Protein AF-A0AAD6I9Y3-F1 (afdb_monomer_lite)

Structure (mmCIF, N/CA/C/O backbone):
data_AF-A0AAD6I9Y3-F1
#
_entry.id   AF-A0AAD6I9Y3-F1
#
loop_
_atom_site.group_PDB
_atom_site.id
_atom_site.type_symbol
_atom_site.label_atom_id
_atom_site.label_alt_id
_atom_site.label_comp_id
_atom_site.label_asym_id
_atom_site.label_entity_id
_atom_site.label_seq_id
_atom_site.pdbx_PDB_ins_code
_atom_site.Cartn_x
_atom_site.Cartn_y
_atom_site.Cartn_z
_atom_site.occupancy
_atom_site.B_iso_or_equiv
_atom_site.auth_seq_id
_atom_site.auth_comp_id
_atom_site.auth_asym_id
_atom_site.auth_atom_id
_atom_site.pdbx_PDB_model_num
ATOM 1 N N . MET A 1 1 ? -19.172 -2.145 25.966 1.00 52.59 1 MET A N 1
ATOM 2 C CA . MET A 1 1 ? -18.869 -1.181 24.878 1.00 52.59 1 MET A CA 1
ATOM 3 C C . MET A 1 1 ? -20.019 -0.201 24.745 1.00 52.59 1 MET A C 1
ATOM 5 O O . MET A 1 1 ? -21.128 -0.658 24.499 1.00 52.59 1 MET A O 1
ATOM 9 N N . ASP A 1 2 ? -19.736 1.096 24.869 1.00 62.09 2 ASP A N 1
ATOM 10 C CA . ASP A 1 2 ? -20.690 2.192 24.636 1.00 62.09 2 ASP A CA 1
ATOM 11 C C . ASP A 1 2 ? -21.213 2.231 23.179 1.00 62.09 2 ASP A C 1
ATOM 13 O O . ASP A 1 2 ? -20.462 1.941 22.240 1.00 62.09 2 ASP A O 1
ATOM 17 N N . GLU A 1 3 ? -22.491 2.581 22.996 1.00 66.00 3 GLU A N 1
ATOM 18 C CA . GLU A 1 3 ? -23.197 2.613 21.701 1.00 66.00 3 GLU A CA 1
ATOM 19 C C . GLU A 1 3 ? -22.611 3.654 20.737 1.00 66.00 3 GLU A C 1
ATOM 21 O O . GLU A 1 3 ? -22.473 3.393 19.540 1.00 66.00 3 GLU A O 1
ATOM 26 N N . THR A 1 4 ? -22.182 4.808 21.251 1.00 64.50 4 THR A N 1
ATOM 27 C CA . THR A 1 4 ? -21.575 5.882 20.444 1.00 64.50 4 THR A CA 1
ATOM 28 C C . THR A 1 4 ? -20.285 5.404 19.794 1.00 64.50 4 THR A C 1
ATOM 30 O O . THR A 1 4 ? -20.048 5.591 18.600 1.00 64.50 4 THR A O 1
ATOM 33 N N . CYS A 1 5 ? -19.476 4.692 20.569 1.00 64.56 5 CYS A N 1
ATOM 34 C CA . CYS A 1 5 ? -18.231 4.141 20.078 1.00 64.56 5 CYS A CA 1
ATOM 35 C C . CYS A 1 5 ? -18.430 3.003 19.067 1.00 64.56 5 CYS A C 1
ATOM 37 O O . CYS A 1 5 ? -17.659 2.891 18.119 1.00 64.56 5 CYS A O 1
ATOM 39 N N . LYS A 1 6 ? -19.449 2.148 19.242 1.00 70.62 6 LYS A N 1
ATOM 40 C CA . LYS A 1 6 ? -19.762 1.115 18.239 1.00 70.62 6 LYS A CA 1
ATOM 41 C C . LYS A 1 6 ? -20.115 1.756 16.899 1.00 70.62 6 LYS A C 1
ATOM 43 O O . LYS A 1 6 ? -19.607 1.327 15.870 1.00 70.62 6 LYS A O 1
ATOM 48 N N . ARG A 1 7 ? -20.936 2.812 16.913 1.00 72.69 7 ARG A N 1
ATOM 49 C CA . ARG A 1 7 ? -21.304 3.558 15.699 1.00 72.69 7 ARG A CA 1
ATOM 50 C C . ARG A 1 7 ? -20.092 4.185 15.023 1.00 72.69 7 ARG A C 1
ATOM 52 O O . ARG A 1 7 ? -19.996 4.119 13.803 1.00 72.69 7 ARG A O 1
ATOM 59 N N . PHE A 1 8 ? -19.164 4.741 15.800 1.00 73.88 8 PHE A N 1
ATOM 60 C CA . PHE A 1 8 ? -17.923 5.298 15.266 1.00 73.88 8 PHE A CA 1
ATOM 61 C C . PHE A 1 8 ? -17.069 4.237 14.560 1.00 73.88 8 PHE A C 1
ATOM 63 O O . PHE A 1 8 ? -16.631 4.461 13.436 1.00 73.88 8 PHE A O 1
ATOM 70 N N . LEU A 1 9 ? -16.903 3.055 15.162 1.00 77.44 9 LEU A N 1
ATOM 71 C CA . LEU A 1 9 ? -16.130 1.966 14.555 1.00 77.44 9 LEU A CA 1
ATOM 72 C C . LEU A 1 9 ? -16.797 1.373 13.320 1.00 77.44 9 LEU A C 1
ATOM 74 O O . LEU A 1 9 ? -16.120 1.106 12.331 1.00 77.44 9 LEU A O 1
ATOM 78 N N . ILE A 1 10 ? -18.118 1.201 13.357 1.00 81.81 10 ILE A N 1
ATOM 79 C CA . ILE A 1 10 ? -18.883 0.734 12.198 1.00 81.81 10 ILE A CA 1
ATOM 80 C C . ILE A 1 10 ? -18.736 1.736 11.054 1.00 81.81 10 ILE A C 1
ATOM 82 O O . ILE A 1 10 ? -18.369 1.345 9.951 1.00 81.81 10 ILE A O 1
ATOM 86 N N . LYS A 1 11 ? -18.935 3.030 11.331 1.00 84.88 11 LYS A N 1
ATOM 87 C CA . LYS A 1 11 ? -18.773 4.088 10.333 1.00 84.88 11 LYS A CA 1
ATOM 88 C C . LYS A 1 11 ? -17.351 4.120 9.773 1.00 84.88 11 LYS A C 1
ATOM 90 O O . LYS A 1 11 ? -17.188 4.094 8.561 1.00 84.88 11 LYS A O 1
ATOM 95 N N . GLY A 1 12 ? -16.333 4.116 10.634 1.00 85.00 12 GLY A N 1
ATOM 96 C CA . GLY A 1 12 ? -14.937 4.145 10.200 1.00 85.00 12 GLY A CA 1
ATOM 97 C C . GLY A 1 12 ? -14.558 2.932 9.345 1.00 85.00 12 GLY A C 1
ATOM 98 O O . GLY A 1 12 ? -13.788 3.066 8.399 1.00 85.00 12 GLY A O 1
ATOM 99 N N . ARG A 1 13 ? -15.141 1.760 9.620 1.00 86.69 13 ARG A N 1
ATOM 100 C CA . ARG A 1 13 ? -14.965 0.567 8.788 1.00 86.69 13 ARG A CA 1
ATOM 101 C C . ARG A 1 13 ? -15.661 0.691 7.433 1.00 86.69 13 ARG A C 1
ATOM 103 O O . ARG A 1 13 ? -15.035 0.387 6.426 1.00 86.69 13 ARG A O 1
ATOM 110 N N . THR A 1 14 ? -16.904 1.169 7.393 1.00 88.12 14 THR A N 1
ATOM 111 C CA . THR A 1 14 ? -17.617 1.420 6.129 1.00 88.12 14 THR A CA 1
ATOM 112 C C . THR A 1 14 ? -16.888 2.453 5.269 1.00 88.12 14 THR A C 1
ATOM 114 O O . THR A 1 14 ? -16.724 2.246 4.068 1.00 88.12 14 THR A O 1
ATOM 117 N N . ASP A 1 15 ? -16.396 3.534 5.876 1.00 89.81 15 ASP A N 1
ATOM 118 C CA . ASP A 1 15 ? -15.630 4.567 5.175 1.00 89.81 15 ASP A CA 1
ATOM 119 C C . ASP A 1 15 ? -14.316 3.988 4.611 1.00 89.81 15 ASP A C 1
ATOM 121 O O . ASP A 1 15 ? -13.947 4.274 3.469 1.00 89.81 15 ASP A O 1
ATOM 125 N N . LEU A 1 16 ? -13.639 3.116 5.371 1.00 90.56 16 LEU A N 1
ATOM 126 C CA . LEU A 1 16 ? -12.425 2.428 4.928 1.00 90.56 16 LEU A CA 1
ATOM 127 C C . LEU A 1 16 ? -12.686 1.462 3.760 1.00 90.56 16 LEU A C 1
ATOM 129 O O . LEU A 1 16 ? -11.946 1.482 2.778 1.00 90.56 16 LEU A O 1
ATOM 133 N N . GLU A 1 17 ? -13.747 0.657 3.838 1.00 90.62 17 GLU A N 1
ATOM 134 C CA . GLU A 1 17 ? -14.177 -0.241 2.755 1.00 90.62 17 GLU A CA 1
ATOM 135 C C . GLU A 1 17 ? -14.536 0.559 1.487 1.00 90.62 17 GLU A C 1
ATOM 137 O O . GLU A 1 17 ? -14.177 0.174 0.372 1.00 90.62 17 GLU A O 1
ATOM 142 N N . GLY A 1 18 ? -15.156 1.735 1.644 1.00 91.56 18 GLY A N 1
ATOM 143 C CA . GLY A 1 18 ? -15.426 2.659 0.542 1.00 91.56 18 GLY A CA 1
ATOM 144 C C . GLY A 1 18 ? -14.156 3.211 -0.119 1.00 91.56 18 GLY A C 1
ATOM 145 O O . GLY A 1 18 ? -14.084 3.311 -1.347 1.00 91.56 18 GLY A O 1
ATOM 146 N N . LEU A 1 19 ? -13.130 3.546 0.671 1.00 93.00 19 LEU A N 1
ATOM 147 C CA . LEU A 1 19 ? -11.821 3.955 0.149 1.00 93.00 19 LEU A 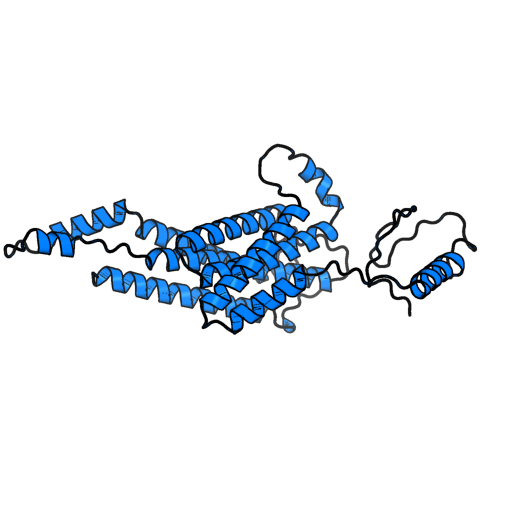CA 1
ATOM 148 C C . LEU A 1 19 ? -11.121 2.808 -0.600 1.00 93.00 19 LEU A C 1
ATOM 150 O O . LEU A 1 19 ? -10.517 3.048 -1.646 1.00 93.00 19 LEU A O 1
ATOM 154 N N . GLU A 1 20 ? -11.224 1.574 -0.102 1.00 92.88 20 GLU A N 1
ATOM 155 C CA . GLU A 1 20 ? -10.651 0.390 -0.750 1.00 92.88 20 GLU A CA 1
ATOM 156 C C . GLU A 1 20 ? -11.345 0.067 -2.080 1.00 92.88 20 GLU A C 1
ATOM 158 O O . GLU A 1 20 ? -10.666 -0.151 -3.083 1.00 92.88 20 GLU A O 1
ATOM 163 N N . SER A 1 21 ? -12.679 0.127 -2.136 1.00 93.38 21 SER A N 1
ATOM 164 C CA . SER A 1 21 ? -13.425 -0.055 -3.389 1.00 93.38 21 SER A CA 1
ATOM 165 C C . SER A 1 21 ? -12.989 0.954 -4.453 1.00 93.38 21 SER A C 1
ATOM 167 O O . SER A 1 21 ? -12.720 0.586 -5.594 1.00 93.38 21 SER A O 1
ATOM 169 N N . ARG A 1 22 ? -12.852 2.231 -4.074 1.00 93.69 22 ARG A N 1
ATOM 170 C CA . ARG A 1 22 ? -12.397 3.289 -4.989 1.00 93.69 22 ARG A CA 1
ATOM 171 C C . ARG A 1 22 ? -10.962 3.077 -5.459 1.00 93.69 22 ARG A C 1
ATOM 173 O O . ARG A 1 22 ? -10.641 3.440 -6.588 1.00 93.69 22 ARG A O 1
ATOM 180 N N . LEU A 1 23 ? -10.094 2.537 -4.602 1.00 93.00 23 LEU A N 1
ATOM 181 C CA . LEU A 1 23 ? -8.730 2.184 -4.984 1.00 93.00 23 LEU A CA 1
ATOM 182 C C . LEU A 1 23 ? -8.733 1.101 -6.066 1.00 93.00 23 LEU A C 1
ATOM 184 O O . LEU A 1 23 ? -8.055 1.274 -7.076 1.00 93.00 23 LEU A O 1
ATOM 188 N N . ASN A 1 24 ? -9.515 0.037 -5.872 1.00 92.31 24 ASN A N 1
ATOM 189 C CA . ASN A 1 24 ? -9.624 -1.061 -6.832 1.00 92.31 24 ASN A CA 1
ATOM 190 C C . ASN A 1 24 ? -10.169 -0.560 -8.180 1.00 92.31 24 ASN A C 1
ATOM 192 O O . ASN A 1 24 ? -9.562 -0.818 -9.214 1.00 92.31 24 ASN A O 1
ATOM 196 N N . ASP A 1 25 ? -11.212 0.279 -8.170 1.00 92.00 25 ASP A N 1
ATOM 197 C CA . ASP A 1 25 ? -11.753 0.890 -9.394 1.00 92.00 25 ASP A CA 1
ATOM 198 C C . ASP A 1 25 ? -10.704 1.709 -10.162 1.00 92.00 25 ASP A C 1
ATOM 200 O O . ASP A 1 25 ? -10.706 1.766 -11.394 1.00 92.00 25 ASP A O 1
ATOM 204 N N . ILE A 1 26 ? -9.837 2.422 -9.439 1.00 89.81 26 ILE A N 1
ATOM 205 C CA . ILE A 1 26 ? -8.759 3.218 -10.031 1.00 89.81 26 ILE A CA 1
ATOM 206 C C . ILE A 1 26 ? -7.665 2.305 -10.592 1.00 89.81 26 ILE A C 1
ATOM 208 O O . ILE A 1 26 ? -7.192 2.547 -11.702 1.00 89.81 26 ILE A O 1
ATOM 212 N N . GLU A 1 27 ? -7.270 1.274 -9.848 1.00 89.88 27 GLU A N 1
ATOM 213 C CA . GLU A 1 27 ? -6.279 0.289 -10.281 1.00 89.88 27 GLU A CA 1
ATOM 214 C C . GLU A 1 27 ? -6.736 -0.427 -11.561 1.00 89.88 27 GLU A C 1
ATOM 216 O O . GLU A 1 27 ? -5.982 -0.472 -12.535 1.00 89.88 27 GLU A O 1
ATOM 221 N N . ASP A 1 28 ? -7.993 -0.865 -11.622 1.00 89.50 28 ASP A N 1
ATOM 222 C CA . ASP A 1 28 ? -8.583 -1.506 -12.801 1.00 89.50 28 ASP A CA 1
ATOM 223 C C . ASP A 1 28 ? -8.626 -0.563 -14.010 1.00 89.50 28 ASP A C 1
ATOM 225 O O . ASP A 1 28 ? -8.250 -0.940 -15.126 1.00 89.50 28 ASP A O 1
ATOM 229 N N . LYS A 1 29 ? -9.011 0.704 -13.797 1.00 87.50 29 LYS A N 1
ATOM 230 C CA . LYS A 1 29 ? -9.003 1.730 -14.854 1.00 87.50 29 LYS A CA 1
ATOM 231 C C . LYS A 1 29 ? -7.606 1.970 -15.411 1.00 87.50 29 LYS A C 1
ATOM 233 O O . LYS A 1 29 ? -7.465 2.113 -16.622 1.00 87.50 29 LYS A O 1
ATOM 238 N N . LEU A 1 30 ? -6.584 2.015 -14.557 1.00 83.25 30 LEU A N 1
ATOM 239 C CA . LEU A 1 30 ? -5.200 2.234 -14.983 1.00 83.25 30 LEU A CA 1
ATOM 240 C C . LEU A 1 30 ? -4.591 0.991 -15.641 1.00 83.25 30 LEU A C 1
ATOM 242 O O . LEU A 1 30 ? -3.788 1.129 -16.561 1.00 83.25 30 LEU A O 1
ATOM 246 N N . ASN A 1 31 ? -4.982 -0.211 -15.211 1.00 81.38 31 ASN A N 1
ATOM 247 C CA . ASN A 1 31 ? -4.522 -1.480 -15.780 1.00 81.38 31 ASN A CA 1
ATOM 248 C C . ASN A 1 31 ? -5.217 -1.858 -17.099 1.00 81.38 31 ASN A C 1
ATOM 250 O O . ASN A 1 31 ? -4.724 -2.724 -17.825 1.00 81.38 31 ASN A O 1
ATOM 254 N N . SER A 1 32 ? -6.333 -1.213 -17.447 1.00 79.00 32 SER A N 1
ATOM 255 C CA . SER A 1 32 ? -7.003 -1.426 -18.731 1.00 79.00 32 SER A CA 1
ATOM 256 C C . SER A 1 32 ? -6.099 -1.050 -19.912 1.00 79.00 32 SER A C 1
ATOM 258 O O . SER A 1 32 ? -5.491 0.018 -19.943 1.00 79.00 32 SER A O 1
ATOM 260 N N . LYS A 1 33 ? -6.046 -1.904 -20.944 1.00 61.66 33 LYS A N 1
ATOM 261 C CA . LYS A 1 33 ? -5.212 -1.695 -22.148 1.00 61.66 33 LYS A CA 1
ATOM 262 C C . LYS A 1 33 ? -5.566 -0.418 -22.921 1.00 61.66 33 LYS A C 1
ATOM 264 O O . LYS A 1 33 ? -4.707 0.133 -23.600 1.00 61.66 33 LYS A O 1
ATOM 269 N N . GLN A 1 34 ? -6.803 0.069 -22.795 1.00 55.81 34 GLN A N 1
ATOM 270 C CA . GLN A 1 34 ? -7.237 1.356 -23.359 1.00 55.81 34 GLN A CA 1
ATOM 271 C C . GLN A 1 34 ? -6.646 2.566 -22.628 1.00 55.81 34 GLN A C 1
ATOM 273 O O . GLN A 1 34 ? -6.687 3.674 -23.151 1.00 55.81 34 GLN A O 1
ATOM 278 N N . ALA A 1 35 ? -6.097 2.372 -21.428 1.00 55.62 35 ALA A N 1
ATOM 279 C CA . ALA A 1 35 ? -5.518 3.434 -20.628 1.00 55.62 35 ALA A CA 1
ATOM 280 C C . ALA A 1 35 ? -4.050 3.715 -20.979 1.00 55.62 35 ALA A C 1
ATOM 282 O O . ALA A 1 35 ? -3.472 4.614 -20.377 1.00 55.62 35 ALA A O 1
ATOM 283 N N . LEU A 1 36 ? -3.422 2.993 -21.913 1.00 59.00 36 LEU A N 1
ATOM 284 C CA . LEU A 1 36 ? -2.075 3.333 -22.370 1.00 59.00 36 LEU A CA 1
ATOM 285 C C . LEU A 1 36 ? -2.117 4.653 -23.143 1.00 59.00 36 LEU A C 1
ATOM 287 O O . LEU A 1 36 ? -2.608 4.741 -24.265 1.00 59.00 36 LEU A O 1
ATOM 291 N N . VAL A 1 37 ? -1.620 5.688 -22.477 1.00 58.69 37 VAL A N 1
ATOM 292 C CA . VAL A 1 37 ? -1.451 7.037 -23.003 1.00 58.69 37 VAL A CA 1
ATOM 293 C C . VAL A 1 37 ? -0.576 7.004 -24.260 1.00 58.69 37 VAL A C 1
ATOM 295 O O . VAL A 1 37 ? 0.480 6.370 -24.275 1.00 58.69 37 VAL A O 1
ATOM 298 N N . ALA A 1 38 ? -1.017 7.694 -25.315 1.00 52.06 38 ALA A N 1
ATOM 299 C CA . ALA A 1 38 ? -0.242 7.850 -26.537 1.00 52.06 38 ALA A CA 1
ATOM 300 C C . ALA A 1 38 ? 1.053 8.639 -26.268 1.00 52.06 38 ALA A C 1
ATOM 302 O O . ALA A 1 38 ? 1.108 9.551 -25.441 1.00 52.06 38 ALA A O 1
ATOM 303 N N . VAL A 1 39 ? 2.118 8.285 -26.988 1.00 46.22 39 VAL A N 1
ATOM 304 C CA . VAL A 1 39 ? 3.424 8.949 -26.897 1.00 46.22 39 VAL A CA 1
ATOM 305 C C . VAL A 1 39 ? 3.276 10.413 -27.328 1.00 46.22 39 VAL A C 1
ATOM 307 O O . VAL A 1 39 ? 3.171 10.698 -28.517 1.00 46.22 39 VAL A O 1
ATOM 310 N N . GLY A 1 40 ? 3.280 11.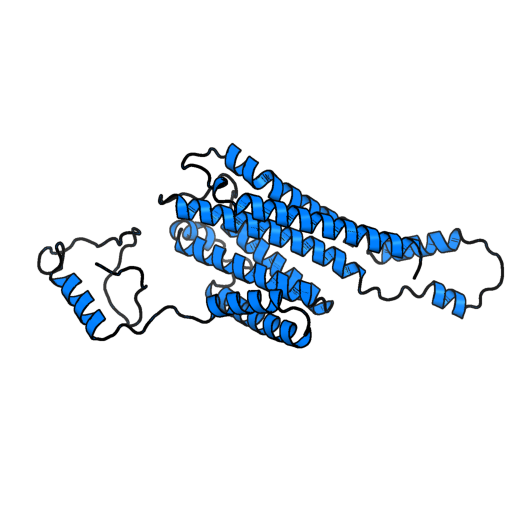337 -26.363 1.00 51.09 40 GLY A N 1
ATOM 311 C CA . GLY A 1 40 ? 3.143 12.778 -26.608 1.00 51.09 40 GLY A CA 1
ATOM 312 C C . GLY A 1 40 ? 2.308 13.545 -25.581 1.00 51.09 40 GLY A C 1
ATOM 313 O O . GLY A 1 40 ? 2.240 14.769 -25.676 1.00 51.09 40 GLY A O 1
ATOM 314 N N . ASP A 1 41 ? 1.696 12.862 -24.610 1.00 56.12 41 ASP A N 1
ATOM 315 C CA . ASP A 1 41 ? 0.809 13.522 -23.652 1.00 56.12 41 ASP A CA 1
ATOM 316 C C . ASP A 1 41 ? 1.509 14.594 -22.802 1.00 56.12 41 ASP A C 1
ATOM 318 O O . ASP A 1 41 ? 2.577 14.404 -22.211 1.00 56.12 41 ASP A O 1
ATOM 322 N N . THR A 1 42 ? 0.852 15.748 -22.741 1.00 60.97 42 THR A N 1
ATOM 323 C CA . THR A 1 42 ? 1.264 16.928 -21.979 1.00 60.97 42 THR A CA 1
ATOM 324 C C . THR A 1 42 ? 1.176 16.681 -20.470 1.00 60.97 42 THR A C 1
ATOM 326 O O . THR A 1 42 ? 0.371 15.887 -19.988 1.00 60.97 42 THR A O 1
ATOM 329 N N . GLU A 1 43 ? 1.973 17.417 -19.687 1.00 64.19 43 GLU A N 1
ATOM 330 C CA . GLU A 1 43 ? 1.976 17.395 -18.211 1.00 64.19 43 GLU A CA 1
ATOM 331 C C . GLU A 1 43 ? 0.571 17.412 -17.586 1.00 64.19 43 GLU A C 1
ATOM 333 O O . GLU A 1 43 ? 0.309 16.734 -16.591 1.00 64.19 43 GLU A O 1
ATOM 338 N N . LEU A 1 44 ? -0.340 18.169 -18.196 1.00 67.62 44 LEU A N 1
ATOM 339 C CA . LEU A 1 44 ? -1.729 18.303 -17.773 1.00 67.62 44 LEU A CA 1
ATOM 340 C C . LEU A 1 44 ? -2.515 16.992 -17.892 1.00 67.62 44 LEU A C 1
ATOM 342 O O . LEU A 1 44 ? -3.305 16.689 -17.001 1.00 67.62 44 LEU A O 1
ATOM 346 N N . GLN A 1 45 ? -2.278 16.193 -18.934 1.00 71.88 45 GLN A N 1
ATOM 347 C CA . GLN A 1 45 ? -2.957 14.910 -19.137 1.00 71.88 45 GLN A CA 1
ATOM 348 C C . GLN A 1 45 ? -2.483 13.862 -18.126 1.00 71.88 45 GLN A C 1
ATOM 350 O O . GLN A 1 45 ? -3.306 13.151 -17.553 1.00 71.88 45 GLN A O 1
ATOM 355 N N . LEU A 1 46 ? -1.183 13.826 -17.813 1.00 72.06 46 LEU A N 1
ATOM 356 C CA . LEU A 1 46 ? -0.652 12.942 -16.768 1.00 72.06 46 LEU A CA 1
ATOM 357 C C . LEU A 1 46 ? -1.117 13.361 -15.367 1.00 72.06 46 LEU A C 1
ATOM 359 O O . LEU A 1 46 ? -1.536 12.516 -14.575 1.00 72.06 46 LEU A O 1
ATOM 363 N N . LYS A 1 47 ? -1.134 14.668 -15.069 1.00 74.75 47 LYS A N 1
ATOM 364 C CA . LYS A 1 47 ? -1.727 15.181 -13.824 1.00 74.75 47 LYS A CA 1
ATOM 365 C C . LYS A 1 47 ? -3.209 14.831 -13.721 1.00 74.75 47 LYS A C 1
ATOM 367 O O . LYS A 1 47 ? -3.646 14.402 -12.658 1.00 74.75 47 LYS A O 1
ATOM 372 N N . ALA A 1 48 ? -3.970 14.964 -14.808 1.00 77.94 48 ALA A N 1
ATOM 373 C CA . ALA A 1 48 ? -5.382 14.596 -14.847 1.00 77.94 48 ALA A CA 1
ATOM 374 C C . ALA A 1 48 ? -5.589 13.085 -14.650 1.00 77.94 48 ALA A C 1
ATOM 376 O O . ALA A 1 48 ? -6.455 12.685 -13.871 1.00 77.94 48 ALA A O 1
ATOM 377 N N . ARG A 1 49 ? -4.748 12.252 -15.275 1.00 80.75 49 ARG A N 1
ATOM 378 C CA . ARG A 1 49 ? -4.762 10.789 -15.134 1.00 80.75 49 ARG A CA 1
ATOM 379 C C . ARG A 1 49 ? -4.581 10.357 -13.682 1.00 80.75 49 ARG A C 1
ATOM 381 O O . ARG A 1 49 ? -5.359 9.552 -13.176 1.00 80.75 49 ARG A O 1
ATOM 388 N N . TYR A 1 50 ? -3.596 10.929 -12.992 1.00 85.00 50 TYR A N 1
ATOM 389 C CA . TYR A 1 50 ? -3.300 10.572 -11.604 1.00 85.00 50 TYR A CA 1
ATOM 390 C C . TYR A 1 50 ? -4.061 11.402 -10.563 1.00 85.00 50 TYR A C 1
ATOM 392 O O . TYR A 1 50 ? -3.927 11.144 -9.365 1.00 85.00 50 TYR A O 1
ATOM 400 N N . ALA A 1 51 ? -4.896 12.364 -10.972 1.00 85.00 51 ALA A N 1
ATOM 401 C CA . ALA A 1 51 ? -5.665 13.204 -10.052 1.00 85.00 51 ALA A CA 1
ATOM 402 C C . ALA A 1 51 ? -6.604 12.379 -9.160 1.00 85.00 51 ALA A C 1
ATOM 404 O O . ALA A 1 51 ? -6.819 12.719 -7.997 1.00 85.00 51 ALA A O 1
ATOM 405 N N . ALA A 1 52 ? -7.166 11.285 -9.682 1.00 86.31 52 ALA A N 1
ATOM 406 C CA . ALA A 1 52 ? -7.992 10.372 -8.896 1.00 86.31 52 ALA A CA 1
ATOM 407 C C . ALA A 1 52 ? -7.181 9.687 -7.782 1.00 86.31 52 ALA A C 1
ATOM 409 O O . ALA A 1 52 ? -7.584 9.755 -6.622 1.00 86.31 52 ALA A O 1
ATOM 410 N N . CYS A 1 53 ? -6.012 9.123 -8.104 1.00 86.69 53 CYS A N 1
ATOM 411 C CA . CYS A 1 53 ? -5.119 8.515 -7.116 1.00 86.69 53 CYS A CA 1
ATOM 412 C C . CYS A 1 53 ? -4.603 9.534 -6.093 1.00 86.69 53 CYS A C 1
ATOM 414 O O . CYS A 1 53 ? -4.545 9.244 -4.903 1.00 86.69 53 CYS A O 1
ATOM 416 N N . ALA A 1 54 ? -4.225 10.734 -6.546 1.00 87.06 54 ALA A N 1
ATOM 417 C CA . ALA A 1 54 ? -3.703 11.784 -5.679 1.00 87.06 54 ALA A CA 1
ATOM 418 C C . ALA A 1 54 ? -4.760 12.266 -4.677 1.00 87.06 54 ALA A C 1
ATOM 420 O O . ALA A 1 54 ? -4.452 12.411 -3.496 1.00 87.06 54 ALA A O 1
ATOM 421 N N . ARG A 1 55 ? -6.009 12.457 -5.128 1.00 90.69 55 ARG A N 1
ATOM 422 C CA . ARG A 1 55 ? -7.140 12.770 -4.243 1.00 90.69 55 ARG A CA 1
ATOM 423 C C . ARG A 1 55 ? -7.392 11.647 -3.248 1.00 90.69 55 ARG A C 1
ATOM 425 O O . ARG A 1 55 ? -7.443 11.925 -2.057 1.00 90.69 55 ARG A O 1
ATOM 432 N N . LEU A 1 56 ? -7.448 10.396 -3.713 1.00 92.12 56 LEU A N 1
ATOM 433 C CA . LEU A 1 56 ? -7.654 9.243 -2.836 1.00 92.12 56 LEU A CA 1
ATOM 434 C C . LEU A 1 56 ? -6.555 9.128 -1.769 1.00 92.12 56 LEU A C 1
ATOM 436 O O . LEU A 1 56 ? -6.857 8.917 -0.601 1.00 92.12 56 LEU A O 1
ATOM 440 N N . ALA A 1 57 ? -5.292 9.337 -2.144 1.00 90.38 57 ALA A N 1
ATOM 441 C CA . ALA A 1 57 ? -4.174 9.335 -1.207 1.00 90.38 57 ALA A CA 1
ATOM 442 C C . ALA A 1 57 ? -4.312 10.446 -0.149 1.00 90.38 57 ALA A C 1
ATOM 444 O O . ALA A 1 57 ? -4.121 10.191 1.040 1.00 90.38 57 ALA A O 1
ATOM 445 N N . THR A 1 58 ? -4.664 11.670 -0.557 1.00 91.62 58 THR A N 1
ATOM 446 C CA . THR A 1 58 ? -4.889 12.785 0.377 1.00 91.62 58 THR A CA 1
ATOM 447 C C . THR A 1 58 ? -6.076 12.517 1.300 1.00 91.62 58 THR A C 1
ATOM 449 O O . THR A 1 58 ? -5.978 12.770 2.498 1.00 91.62 58 THR A O 1
ATOM 452 N N . GLU A 1 59 ? -7.174 11.978 0.771 1.00 92.75 59 GLU A N 1
ATOM 453 C CA . GLU A 1 59 ? -8.361 11.611 1.548 1.00 92.75 59 GLU A CA 1
ATOM 454 C C . GLU A 1 59 ? -8.053 10.506 2.561 1.00 92.75 59 GLU A C 1
ATOM 456 O O . GLU A 1 59 ? -8.387 10.655 3.732 1.00 92.75 59 GLU A O 1
ATOM 461 N N . ALA A 1 60 ? -7.353 9.444 2.155 1.00 92.06 60 ALA A N 1
ATOM 462 C CA . ALA A 1 60 ? -6.953 8.357 3.045 1.00 92.06 60 ALA A CA 1
ATOM 463 C C . ALA A 1 60 ? -6.023 8.849 4.167 1.00 92.06 60 ALA A C 1
ATOM 465 O O . ALA A 1 60 ? -6.184 8.476 5.330 1.00 92.06 60 ALA A O 1
ATOM 466 N N . LEU A 1 61 ? -5.086 9.748 3.848 1.00 91.44 61 LEU A N 1
ATOM 467 C CA . LEU A 1 61 ? -4.204 10.351 4.845 1.00 91.44 61 LEU A CA 1
ATOM 468 C C . LEU A 1 61 ? -4.963 11.281 5.805 1.00 91.44 61 LEU A C 1
ATOM 470 O O . LEU A 1 61 ? -4.709 11.262 7.009 1.00 91.44 61 LEU A O 1
ATOM 474 N N . ALA A 1 62 ? -5.891 12.092 5.294 1.00 91.69 62 ALA A N 1
ATOM 475 C CA . ALA A 1 62 ? -6.733 12.956 6.118 1.00 91.69 62 ALA A CA 1
ATOM 476 C C . ALA A 1 62 ? -7.651 12.134 7.033 1.00 91.69 62 ALA A C 1
ATOM 478 O O . ALA A 1 62 ? -7.757 12.437 8.219 1.00 91.69 62 ALA A O 1
ATOM 479 N N . PHE A 1 63 ? -8.243 11.060 6.506 1.00 90.81 63 PHE A N 1
ATOM 480 C CA . PHE A 1 63 ? -9.056 10.117 7.263 1.00 90.81 63 PHE A CA 1
ATOM 481 C C . PHE A 1 63 ? -8.240 9.449 8.376 1.00 90.81 63 PHE A C 1
ATOM 483 O O . PHE A 1 63 ? -8.661 9.478 9.528 1.00 90.81 63 PHE A O 1
ATOM 490 N N . SER A 1 64 ? -7.026 8.967 8.082 1.00 89.44 64 SER A N 1
ATOM 491 C CA . SER A 1 64 ? -6.111 8.437 9.104 1.00 89.44 64 SER A CA 1
ATOM 492 C C . SER A 1 64 ? -5.860 9.442 10.232 1.00 89.44 64 SER A C 1
ATOM 494 O O . SER A 1 64 ? -5.944 9.077 11.400 1.00 89.44 64 SER A O 1
ATOM 496 N N . LYS A 1 65 ? -5.557 10.704 9.902 1.00 89.19 65 LYS A N 1
ATOM 497 C CA . LYS A 1 65 ? -5.281 11.749 10.903 1.00 89.19 65 LYS A CA 1
ATOM 498 C C . LYS A 1 65 ? -6.513 12.104 11.729 1.00 89.19 65 LYS A C 1
ATOM 500 O O . LYS A 1 65 ? -6.394 12.343 12.926 1.00 89.19 65 LYS A O 1
ATOM 505 N N . ALA A 1 66 ? -7.685 12.141 11.099 1.00 86.75 66 ALA A N 1
ATOM 506 C CA . ALA A 1 66 ? -8.942 12.358 11.800 1.00 86.75 66 ALA A CA 1
ATOM 507 C C . ALA A 1 66 ? -9.197 11.223 12.800 1.00 86.75 66 ALA A C 1
ATOM 509 O O . ALA A 1 66 ? -9.417 11.493 13.975 1.00 86.75 66 ALA A O 1
ATOM 510 N N . MET A 1 67 ? -9.063 9.966 12.369 1.00 84.31 67 MET A N 1
ATOM 511 C CA . MET A 1 67 ? -9.221 8.798 13.241 1.00 84.31 67 MET A CA 1
ATOM 512 C C . MET A 1 67 ? -8.207 8.790 14.390 1.00 84.31 67 MET A C 1
ATOM 514 O O . MET A 1 67 ? -8.562 8.499 15.527 1.00 84.31 67 MET A O 1
ATOM 518 N N . GLU A 1 68 ? -6.957 9.170 14.130 1.00 83.56 68 GLU A N 1
ATOM 519 C CA . GLU A 1 68 ? -5.933 9.308 15.166 1.00 83.56 68 GLU A CA 1
ATOM 520 C C . GLU A 1 68 ? -6.277 10.404 16.187 1.00 83.56 68 GLU A C 1
ATOM 522 O O . GLU A 1 68 ? -6.133 10.184 17.387 1.00 83.56 68 GLU A O 1
ATOM 527 N N . ALA A 1 69 ? -6.780 11.558 15.735 1.00 82.75 69 ALA A N 1
ATOM 528 C CA . ALA A 1 69 ? -7.213 12.648 16.609 1.00 82.75 69 ALA A CA 1
ATOM 529 C C . ALA A 1 69 ? -8.429 12.265 17.471 1.00 82.75 69 ALA A C 1
ATOM 531 O O . ALA A 1 69 ? -8.483 12.617 18.649 1.00 82.75 69 ALA A O 1
ATOM 532 N N . GLU A 1 70 ? -9.385 11.524 16.903 1.00 75.69 70 GLU A N 1
ATOM 533 C CA . GLU A 1 70 ? -10.528 10.955 17.631 1.00 75.69 70 GLU A CA 1
ATOM 534 C C . GLU A 1 70 ? -10.082 9.930 18.686 1.00 75.69 70 GLU A C 1
ATOM 536 O O . GLU A 1 70 ? -10.630 9.873 19.786 1.00 75.69 70 GLU A O 1
ATOM 541 N N . ASN A 1 71 ? -9.026 9.172 18.390 1.00 70.25 71 ASN A N 1
ATOM 542 C CA . ASN A 1 71 ? -8.499 8.135 19.272 1.00 70.25 71 ASN A CA 1
ATOM 543 C C . ASN A 1 71 ? -7.507 8.647 20.330 1.00 70.25 71 ASN A C 1
ATOM 545 O O . ASN A 1 71 ? -7.030 7.845 21.140 1.00 70.25 71 ASN A O 1
ATOM 549 N N . GLN A 1 72 ? -7.208 9.952 20.374 1.00 73.69 72 GLN A N 1
ATOM 550 C CA . GLN A 1 72 ? -6.282 10.520 21.357 1.00 73.69 72 GLN A CA 1
ATOM 551 C C . GLN A 1 72 ? -6.758 10.254 22.797 1.00 73.69 72 GLN A C 1
ATOM 553 O O . GLN A 1 72 ? -7.905 10.580 23.129 1.00 73.69 72 GLN A O 1
ATOM 558 N N . PRO A 1 73 ? -5.889 9.744 23.698 1.00 69.88 73 PRO A N 1
ATOM 559 C CA . PRO A 1 73 ? -6.273 9.405 25.071 1.00 69.88 73 PRO A CA 1
ATOM 560 C C . PRO A 1 73 ? -6.934 10.562 25.826 1.00 69.88 73 PRO A C 1
ATOM 562 O O . PRO A 1 73 ? -7.911 10.362 26.542 1.00 69.88 73 PRO A O 1
ATOM 565 N N . MET A 1 74 ? -6.441 11.788 25.622 1.00 70.94 74 MET A N 1
ATOM 566 C CA . MET A 1 74 ? -6.989 12.989 26.251 1.00 70.94 74 MET A CA 1
ATOM 567 C C . MET A 1 74 ? -8.410 13.299 25.775 1.00 70.94 74 MET A C 1
ATOM 569 O O . MET A 1 74 ? -9.270 13.606 26.596 1.00 70.94 74 MET A O 1
ATOM 573 N N . LYS A 1 75 ? -8.682 13.181 24.471 1.00 72.44 75 LYS A N 1
ATOM 574 C CA . LYS A 1 75 ? -10.023 13.405 23.922 1.00 72.44 75 LYS A CA 1
ATOM 575 C C . LYS A 1 75 ? -11.005 12.364 24.454 1.00 72.44 75 LYS A C 1
ATOM 577 O O . LYS A 1 75 ? -12.054 12.724 24.972 1.00 72.44 75 LYS A O 1
ATOM 582 N N . ARG A 1 76 ? -10.592 11.092 24.460 1.00 70.12 76 ARG A N 1
ATOM 583 C CA . ARG A 1 76 ? -11.372 9.981 25.028 1.00 70.12 76 ARG A CA 1
ATOM 584 C C . ARG A 1 76 ? -11.702 10.196 26.503 1.00 70.12 76 ARG A C 1
ATOM 586 O O . ARG A 1 76 ? -12.825 9.928 26.921 1.00 70.12 76 ARG A O 1
ATOM 593 N N . LEU A 1 77 ? -10.738 10.680 27.286 1.00 71.69 77 LEU A N 1
ATOM 594 C CA . LEU A 1 77 ? -10.952 11.005 28.693 1.00 71.69 77 LEU A CA 1
ATOM 595 C C . LEU A 1 77 ? -11.957 12.153 28.851 1.00 71.69 77 LEU A C 1
ATOM 597 O O . LEU A 1 77 ? -12.880 12.045 29.653 1.00 71.69 77 LEU A O 1
ATOM 601 N N . MET A 1 78 ? -11.810 13.227 28.074 1.00 74.94 78 MET A N 1
ATOM 602 C CA . MET A 1 78 ? -12.718 14.377 28.128 1.00 74.94 78 MET A CA 1
ATOM 603 C C . MET A 1 78 ? -14.143 14.004 27.705 1.00 74.94 78 MET A C 1
ATOM 605 O O . MET A 1 78 ? -15.096 14.414 28.366 1.00 74.94 78 MET A O 1
ATOM 609 N N . ASP A 1 79 ? -14.296 13.169 26.678 1.00 70.94 79 ASP A N 1
ATOM 610 C CA . ASP A 1 79 ? -15.597 12.661 26.238 1.00 70.94 79 ASP A CA 1
ATOM 611 C C . ASP A 1 79 ? -16.232 11.760 27.303 1.00 70.94 79 ASP A C 1
ATOM 613 O O . ASP A 1 79 ? -17.412 11.915 27.621 1.00 70.94 79 ASP A O 1
ATOM 617 N N . ALA A 1 80 ? -15.449 10.877 27.933 1.00 70.81 80 ALA A N 1
ATOM 618 C CA . ALA A 1 80 ? -15.923 10.051 29.042 1.00 70.81 80 ALA A CA 1
ATOM 619 C C . ALA A 1 80 ? -16.376 10.903 30.243 1.00 70.81 80 ALA A C 1
ATOM 621 O O . ALA A 1 80 ? -17.432 10.639 30.822 1.00 70.81 80 ALA A O 1
ATOM 622 N N . ILE A 1 81 ? -15.628 11.960 30.584 1.00 74.44 81 ILE A N 1
ATOM 623 C CA . ILE A 1 81 ? -16.001 12.920 31.635 1.00 74.44 81 ILE A CA 1
ATOM 624 C C . ILE A 1 81 ? -17.295 13.656 31.260 1.00 74.44 81 ILE A C 1
ATOM 626 O O . ILE A 1 81 ? -18.192 13.772 32.094 1.00 74.44 81 ILE A O 1
ATOM 630 N N . ALA A 1 82 ? -17.426 14.122 30.017 1.00 76.69 82 ALA A N 1
ATOM 631 C CA . ALA A 1 82 ? -18.612 14.837 29.549 1.00 76.69 82 ALA A CA 1
ATOM 632 C C . ALA A 1 82 ? -19.867 13.948 29.542 1.00 76.69 82 ALA A C 1
ATOM 634 O O . ALA A 1 82 ? -20.948 14.405 29.918 1.00 76.69 82 ALA A O 1
ATOM 635 N N . ILE A 1 83 ? -19.736 12.675 29.153 1.00 70.50 83 ILE A N 1
ATOM 636 C CA . ILE A 1 83 ? -20.817 11.680 29.233 1.00 70.50 83 ILE A CA 1
ATOM 637 C C . ILE A 1 83 ? -21.202 11.449 30.696 1.00 70.50 83 ILE A C 1
ATOM 639 O O . ILE A 1 83 ? -22.383 11.501 31.039 1.00 70.50 83 ILE A O 1
ATOM 643 N N . TYR A 1 84 ? -20.211 11.268 31.573 1.00 65.62 84 TYR A N 1
ATOM 644 C CA . TYR A 1 84 ? -20.441 11.071 33.001 1.00 65.62 84 TYR A CA 1
ATOM 645 C C . TYR A 1 84 ? -21.165 12.266 33.646 1.00 65.62 84 TYR A C 1
ATOM 647 O O . TYR A 1 84 ? -22.085 12.080 34.438 1.00 65.62 84 TYR A O 1
ATOM 655 N N . GLN A 1 85 ? -20.804 13.497 33.276 1.00 70.88 85 GLN A N 1
ATOM 656 C CA . GLN A 1 85 ? -21.451 14.719 33.770 1.00 70.88 85 GLN A CA 1
ATOM 657 C C . GLN A 1 85 ? -22.894 14.894 33.276 1.00 70.88 85 GLN A C 1
ATOM 659 O O . GLN A 1 85 ? -23.694 15.533 33.956 1.00 70.88 85 GLN A O 1
ATOM 664 N N . LYS A 1 86 ? -23.233 14.343 32.105 1.00 66.81 86 LYS A N 1
ATOM 665 C CA . LYS A 1 86 ? -24.579 14.412 31.513 1.00 66.81 86 LYS A CA 1
ATOM 666 C C . LYS A 1 86 ? -25.498 13.266 31.949 1.00 66.81 86 LYS A C 1
ATOM 668 O O . LYS A 1 86 ? -26.699 13.342 31.699 1.00 66.81 86 LYS A O 1
ATOM 673 N N . SER A 1 87 ? -24.964 12.219 32.579 1.00 57.00 87 SER A N 1
ATOM 674 C CA . SER A 1 87 ? -25.767 11.093 33.060 1.00 57.00 87 SER A CA 1
ATOM 675 C C . SER A 1 87 ? -26.634 11.519 34.255 1.00 57.00 87 SER A C 1
ATOM 677 O O . SER A 1 87 ? -26.115 12.154 35.179 1.00 57.00 87 SER A O 1
ATOM 679 N N . PRO A 1 88 ? -27.937 11.168 34.293 1.00 54.03 88 PRO A N 1
ATOM 680 C CA . PRO A 1 88 ? -28.799 11.474 35.427 1.00 54.03 88 PRO A CA 1
ATOM 681 C C . PRO A 1 88 ? -28.191 10.896 36.704 1.00 54.03 88 PRO A C 1
ATOM 683 O O . PRO A 1 88 ? -27.815 9.726 36.751 1.00 54.03 88 PRO A O 1
ATOM 686 N N . ARG A 1 89 ? -28.098 11.720 37.748 1.00 53.78 89 ARG A N 1
ATOM 687 C CA . ARG A 1 89 ? -27.535 11.389 39.068 1.00 53.78 89 ARG A CA 1
ATOM 688 C C . ARG A 1 89 ? -28.487 10.500 39.890 1.00 53.78 89 ARG A C 1
ATOM 690 O O . ARG A 1 89 ? -28.682 10.737 41.079 1.00 53.78 89 ARG A O 1
ATOM 697 N N . GLY A 1 90 ? -29.141 9.550 39.225 1.00 50.22 90 GLY A N 1
ATOM 698 C CA . GLY A 1 90 ? -30.141 8.652 39.780 1.00 50.22 90 GLY A CA 1
ATOM 699 C C . GLY A 1 90 ? -29.522 7.308 40.136 1.00 50.22 90 GLY A C 1
ATOM 700 O O . GLY A 1 90 ? -29.075 6.585 39.256 1.00 50.22 90 GLY A O 1
ATOM 701 N N . GLU A 1 91 ? -29.550 7.019 41.432 1.00 52.62 91 GLU A N 1
ATOM 702 C CA . GLU A 1 91 ? -29.236 5.751 42.095 1.00 52.62 91 GLU A CA 1
ATOM 703 C C . GLU A 1 91 ? -27.770 5.299 42.155 1.00 52.62 91 GLU A C 1
ATOM 705 O O . GLU A 1 91 ? -26.944 5.458 41.259 1.00 52.62 91 GLU A O 1
ATOM 710 N N . VAL A 1 92 ? -27.445 4.785 43.339 1.00 51.78 92 VAL A N 1
ATOM 711 C CA . VAL A 1 92 ? -26.113 4.503 43.866 1.00 51.78 92 VAL A CA 1
ATOM 712 C C . VAL A 1 92 ? -25.516 3.297 43.138 1.00 51.78 92 VAL A C 1
ATOM 714 O O . VAL A 1 92 ? -25.486 2.188 43.661 1.00 51.78 92 VAL A O 1
ATOM 717 N N . ALA A 1 93 ? -25.030 3.499 41.914 1.00 57.81 93 ALA A N 1
ATOM 718 C CA . ALA A 1 93 ? -24.186 2.512 41.257 1.00 57.81 93 ALA A CA 1
ATOM 719 C C . ALA A 1 93 ? -22.910 2.326 42.096 1.00 57.81 93 ALA A C 1
ATOM 721 O O . ALA A 1 93 ? -22.213 3.303 42.402 1.00 57.81 93 ALA A O 1
ATOM 722 N N . SER A 1 94 ? -22.623 1.079 42.489 1.00 64.25 94 SER A N 1
ATOM 723 C CA . SER A 1 94 ? -21.429 0.738 43.269 1.00 64.25 94 SER A CA 1
ATOM 724 C C . SER A 1 94 ? -20.165 1.241 42.560 1.00 64.25 94 SER A C 1
ATOM 726 O O . SER A 1 94 ? -20.127 1.386 41.334 1.00 64.25 94 SER A O 1
ATOM 728 N N . LEU A 1 95 ? -19.101 1.505 43.324 1.00 58.47 95 LEU A N 1
ATOM 729 C CA . LEU A 1 95 ? -17.825 1.944 42.756 1.00 58.47 95 LEU A CA 1
ATOM 730 C C . LEU A 1 95 ? -17.315 0.959 41.685 1.00 58.47 95 LEU A C 1
ATOM 732 O O . LEU A 1 95 ? -16.760 1.410 40.688 1.00 58.47 95 LEU A O 1
ATOM 736 N N . SER A 1 96 ? -17.574 -0.350 41.830 1.00 59.75 96 SER A N 1
ATOM 737 C CA . SER A 1 96 ? -17.195 -1.347 40.820 1.00 59.75 96 SER A CA 1
ATOM 738 C C . SER A 1 96 ? -18.026 -1.229 39.543 1.00 59.75 96 SER A C 1
ATOM 740 O O . SER 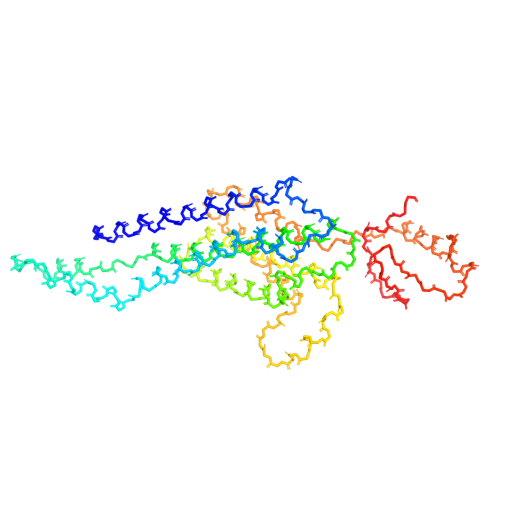A 1 96 ? -17.446 -1.262 38.467 1.00 59.75 96 SER A O 1
ATOM 742 N N . ALA A 1 97 ? -19.339 -0.984 39.634 1.00 61.19 97 ALA A N 1
ATOM 743 C CA . ALA A 1 97 ? -20.186 -0.745 38.462 1.00 61.19 97 ALA A CA 1
ATOM 744 C C . ALA A 1 97 ? -19.778 0.542 37.721 1.00 61.19 97 ALA A C 1
ATOM 746 O O . ALA A 1 97 ? -19.800 0.608 36.492 1.00 61.19 97 ALA A O 1
ATOM 747 N N . ARG A 1 98 ? -19.329 1.563 38.464 1.00 60.19 98 ARG A N 1
ATOM 748 C CA . ARG A 1 98 ? -18.763 2.797 37.894 1.00 60.19 98 ARG A CA 1
ATOM 749 C C . ARG A 1 98 ? -17.380 2.573 37.280 1.00 60.19 98 ARG A C 1
ATOM 751 O O . ARG A 1 98 ? -17.094 3.163 36.244 1.00 60.19 98 ARG A O 1
ATOM 758 N N . MET A 1 99 ? -16.542 1.724 37.875 1.00 56.47 99 MET A N 1
ATOM 759 C CA . MET A 1 99 ? -15.247 1.326 37.312 1.00 56.47 99 MET A CA 1
ATOM 760 C C . MET A 1 99 ? -15.398 0.432 36.077 1.00 56.47 99 MET A C 1
ATOM 762 O O . MET A 1 99 ? -14.628 0.596 35.143 1.00 56.47 99 MET A O 1
ATOM 766 N N . GLU A 1 100 ? -16.404 -0.444 36.017 1.00 59.78 100 GLU A N 1
ATOM 767 C CA . GLU A 1 100 ? -16.744 -1.230 34.823 1.00 59.78 100 GLU A CA 1
ATOM 768 C C . GLU A 1 100 ? -17.299 -0.357 33.693 1.00 59.78 100 GLU A C 1
ATOM 770 O O . GLU A 1 100 ? -16.913 -0.532 32.539 1.00 59.78 100 GLU A O 1
ATOM 775 N N . ALA A 1 101 ? -18.138 0.636 34.009 1.00 56.03 101 ALA A N 1
ATOM 776 C CA . ALA A 1 101 ? -18.590 1.631 33.034 1.00 56.03 101 ALA A CA 1
ATOM 777 C C . ALA A 1 101 ? -17.438 2.523 32.527 1.00 56.03 101 ALA A C 1
ATOM 779 O O . ALA A 1 101 ? -17.416 2.902 31.357 1.00 56.03 101 ALA A O 1
ATOM 780 N N . MET A 1 102 ? -16.464 2.827 33.394 1.00 52.19 102 MET A N 1
ATOM 781 C CA . MET A 1 102 ? -15.208 3.506 33.049 1.00 52.19 102 MET A CA 1
ATOM 782 C C . MET A 1 102 ? -14.130 2.564 32.520 1.00 52.19 102 MET A C 1
ATOM 784 O O . MET A 1 102 ? -13.027 3.033 32.241 1.00 52.19 102 MET A O 1
ATOM 788 N N . ASN A 1 103 ? -14.398 1.263 32.382 1.00 49.00 103 ASN A N 1
ATOM 789 C CA . ASN A 1 103 ? -13.426 0.336 31.833 1.00 49.00 103 ASN A CA 1
ATOM 790 C C . ASN A 1 103 ? -13.359 0.638 30.337 1.00 49.00 103 ASN A C 1
ATOM 792 O O . ASN A 1 103 ? -14.112 0.104 29.516 1.00 49.00 103 ASN A O 1
ATOM 796 N N . ILE A 1 104 ? -12.499 1.603 30.006 1.00 50.50 104 ILE A N 1
ATOM 797 C CA . ILE A 1 104 ? -12.063 1.940 28.665 1.00 50.50 104 ILE A CA 1
ATOM 798 C C . ILE A 1 104 ? -11.327 0.691 28.208 1.00 50.50 104 ILE A C 1
ATOM 800 O O . ILE A 1 104 ? -10.112 0.597 28.346 1.00 50.50 104 ILE A O 1
ATOM 804 N N . ALA A 1 105 ? -12.087 -0.307 27.750 1.00 44.47 105 ALA A N 1
ATOM 805 C CA . ALA A 1 105 ? -11.538 -1.508 27.163 1.00 44.47 105 ALA A CA 1
ATOM 806 C C . ALA A 1 105 ? -10.445 -1.050 26.201 1.00 44.47 105 ALA A C 1
ATOM 808 O O . ALA A 1 105 ? -10.693 -0.194 25.340 1.00 44.47 105 ALA A O 1
ATOM 809 N N . THR A 1 106 ? -9.233 -1.546 26.433 1.00 47.56 106 THR A N 1
ATOM 810 C CA . THR A 1 106 ? -8.087 -1.426 25.542 1.00 47.56 106 THR A CA 1
ATOM 811 C C . THR A 1 106 ? -8.545 -1.925 24.181 1.00 47.56 106 THR A C 1
ATOM 813 O O . THR A 1 106 ? -8.636 -3.121 23.920 1.00 47.56 106 THR A O 1
ATOM 816 N N . ARG A 1 107 ? -9.001 -0.980 23.357 1.00 52.50 107 ARG A N 1
ATOM 817 C CA . ARG A 1 107 ? -9.632 -1.249 22.073 1.00 52.50 107 ARG A CA 1
ATOM 818 C C . ARG A 1 107 ? -8.537 -1.362 21.036 1.00 52.50 107 ARG A C 1
ATOM 820 O O . ARG A 1 107 ? -8.126 -0.375 20.437 1.00 52.50 107 ARG A O 1
ATOM 827 N N . GLU A 1 108 ? -8.102 -2.590 20.814 1.00 50.47 108 GLU A N 1
ATOM 828 C CA . GLU A 1 108 ? -7.227 -2.956 19.702 1.00 50.47 108 GLU A CA 1
ATOM 829 C C . GLU A 1 108 ? -7.875 -2.633 18.334 1.00 50.47 108 GLU A C 1
ATOM 831 O O . GLU A 1 108 ? -7.171 -2.411 17.359 1.00 50.47 108 GLU A O 1
ATOM 836 N N . SER A 1 109 ? -9.207 -2.491 18.239 1.00 55.00 109 SER A N 1
ATOM 837 C CA . SER A 1 109 ? -9.914 -2.224 16.970 1.00 55.00 109 SER A CA 1
ATOM 838 C C . SER A 1 109 ? -9.648 -0.856 16.336 1.00 55.00 109 SER A C 1
ATOM 840 O O . SER A 1 109 ? -9.831 -0.691 15.131 1.00 55.00 109 SER A O 1
ATOM 842 N N . ASP A 1 110 ? -9.246 0.140 17.123 1.00 65.31 110 ASP A N 1
ATOM 843 C CA . ASP A 1 110 ? -9.291 1.540 16.685 1.00 65.31 110 ASP A CA 1
ATOM 844 C C . ASP A 1 110 ? -8.048 1.893 15.848 1.00 65.31 110 ASP A C 1
ATOM 846 O O . ASP A 1 110 ? -8.125 2.640 14.869 1.00 65.31 110 ASP A O 1
ATOM 850 N N . ASN A 1 111 ? -6.917 1.252 16.162 1.00 78.94 111 ASN A N 1
ATOM 851 C CA . ASN A 1 111 ? -5.680 1.358 15.391 1.00 78.94 111 ASN A CA 1
ATOM 852 C C . ASN A 1 111 ? -5.792 0.656 14.034 1.00 78.94 111 ASN A C 1
ATOM 854 O O . ASN A 1 111 ? -5.161 1.090 13.074 1.00 78.94 111 ASN A O 1
ATOM 858 N N . GLN A 1 112 ? -6.636 -0.372 13.912 1.00 85.00 112 GLN A N 1
ATOM 859 C CA . GLN A 1 112 ? -6.846 -1.067 12.643 1.00 85.00 112 GLN A CA 1
ATOM 860 C C . GLN A 1 112 ? -7.379 -0.124 11.556 1.00 85.00 112 GLN A C 1
ATOM 862 O O . GLN A 1 112 ? -6.945 -0.209 10.409 1.00 85.00 112 GLN A O 1
ATOM 867 N N . ILE A 1 113 ? -8.293 0.787 11.910 1.00 87.50 113 ILE A N 1
ATOM 868 C CA . ILE A 1 113 ? -8.885 1.738 10.958 1.00 87.50 113 ILE A CA 1
ATOM 869 C C . ILE A 1 113 ? -7.840 2.777 10.536 1.00 87.50 113 ILE A C 1
ATOM 871 O O . ILE A 1 113 ? -7.659 3.021 9.344 1.00 87.50 113 ILE A O 1
ATOM 875 N N . THR A 1 114 ? -7.097 3.333 11.497 1.00 90.25 114 THR A N 1
ATOM 876 C CA . THR A 1 114 ? -6.017 4.295 11.233 1.00 90.25 114 THR A CA 1
ATOM 877 C C . THR A 1 114 ? -4.918 3.685 10.357 1.00 90.25 114 THR A C 1
ATOM 879 O O . THR A 1 114 ? -4.547 4.249 9.326 1.00 90.25 114 THR A O 1
ATOM 882 N N . LEU A 1 115 ? -4.417 2.501 10.719 1.00 91.19 115 LEU A N 1
ATOM 883 C CA . LEU A 1 115 ? -3.374 1.809 9.960 1.00 91.19 115 LEU A CA 1
ATOM 884 C C . LEU A 1 115 ? -3.890 1.316 8.600 1.00 91.19 115 LEU A C 1
ATOM 886 O O . LEU A 1 115 ? -3.165 1.388 7.609 1.00 91.19 115 LEU A O 1
ATOM 890 N N . GLY A 1 116 ? -5.154 0.896 8.516 1.00 91.69 116 GLY A N 1
ATOM 891 C CA . GLY A 1 116 ? -5.813 0.558 7.255 1.00 91.69 116 GLY A CA 1
ATOM 892 C C . GLY A 1 116 ? -5.887 1.751 6.299 1.00 91.69 116 GLY A C 1
ATOM 893 O O . GLY A 1 116 ? -5.571 1.625 5.119 1.00 91.69 116 GLY A O 1
ATOM 894 N N . ALA A 1 117 ? -6.208 2.942 6.803 1.00 92.94 117 ALA A N 1
ATOM 895 C CA . ALA A 1 117 ? -6.223 4.162 6.000 1.00 92.94 117 ALA A CA 1
ATOM 896 C C . ALA A 1 117 ? -4.822 4.525 5.473 1.00 92.94 117 ALA A C 1
ATOM 898 O O . ALA A 1 117 ? -4.655 4.868 4.299 1.00 92.94 117 ALA A O 1
ATOM 899 N N . ARG A 1 118 ? -3.784 4.374 6.308 1.00 94.38 118 ARG A N 1
ATOM 900 C CA . ARG A 1 118 ? -2.381 4.537 5.881 1.00 94.38 118 ARG A CA 1
ATOM 901 C C . ARG A 1 118 ? -1.972 3.518 4.820 1.00 94.38 118 ARG A C 1
ATOM 903 O O . ARG A 1 118 ? -1.250 3.873 3.888 1.00 94.38 118 ARG A O 1
ATOM 910 N N . LEU A 1 119 ? -2.456 2.280 4.921 1.00 95.25 119 LEU A N 1
ATOM 911 C CA . LEU A 1 119 ? -2.236 1.260 3.899 1.00 95.25 119 LEU A CA 1
ATOM 912 C C . LEU A 1 119 ? -2.841 1.680 2.551 1.00 95.25 119 LEU A C 1
ATOM 914 O O . LEU A 1 119 ? -2.174 1.563 1.525 1.00 95.25 119 LEU A O 1
ATOM 918 N N . ILE A 1 120 ? -4.060 2.231 2.538 1.00 94.81 120 ILE A N 1
ATOM 919 C CA . ILE A 1 120 ? -4.691 2.742 1.307 1.00 94.81 120 ILE A CA 1
ATOM 920 C C . ILE A 1 120 ? -3.883 3.898 0.709 1.00 94.81 120 ILE A C 1
ATOM 922 O O . ILE A 1 120 ? -3.696 3.947 -0.510 1.00 94.81 120 ILE A O 1
ATOM 926 N N . TYR A 1 121 ? -3.358 4.802 1.541 1.00 94.31 121 TYR A N 1
ATOM 927 C CA . TYR A 1 121 ? -2.450 5.859 1.088 1.00 94.31 121 TYR A CA 1
ATOM 928 C C . TYR A 1 121 ? -1.221 5.278 0.365 1.00 94.31 121 TYR A C 1
ATOM 930 O O . TYR A 1 121 ? -0.918 5.692 -0.756 1.00 94.31 121 TYR A O 1
ATOM 938 N N . ILE A 1 122 ? -0.561 4.278 0.959 1.00 94.12 122 ILE A N 1
ATOM 939 C CA . ILE A 1 122 ? 0.599 3.596 0.364 1.00 94.12 122 ILE A CA 1
ATOM 940 C C . ILE A 1 122 ? 0.229 2.907 -0.951 1.00 94.12 122 ILE A C 1
ATOM 942 O O . ILE A 1 122 ? 0.892 3.142 -1.962 1.00 94.12 122 ILE A O 1
ATOM 946 N N . LYS A 1 123 ? -0.850 2.115 -0.978 1.00 94.19 123 LYS A N 1
ATOM 947 C CA . LYS A 1 123 ? -1.289 1.420 -2.197 1.00 94.19 123 LYS A CA 1
ATOM 948 C C . LYS A 1 123 ? -1.663 2.401 -3.310 1.00 94.19 123 LYS A C 1
ATOM 950 O O . LYS A 1 123 ? -1.348 2.168 -4.470 1.00 94.19 123 LYS A O 1
ATOM 955 N N . SER A 1 124 ? -2.266 3.541 -2.971 1.00 91.62 124 SER A N 1
ATOM 956 C CA . SER A 1 124 ? -2.564 4.594 -3.952 1.00 91.62 124 SER A CA 1
ATOM 957 C C . SER A 1 124 ? -1.286 5.104 -4.626 1.00 91.62 124 SER A C 1
ATOM 959 O O . SER A 1 124 ? -1.265 5.310 -5.838 1.00 91.62 124 SER A O 1
ATOM 961 N N . LYS A 1 125 ? -0.199 5.278 -3.860 1.00 90.31 125 LYS A N 1
ATOM 962 C CA . LYS A 1 125 ? 1.114 5.654 -4.406 1.00 90.31 125 LYS A CA 1
ATOM 963 C C . LYS A 1 125 ? 1.747 4.522 -5.211 1.00 90.31 125 LYS A C 1
ATOM 965 O O . LYS A 1 125 ? 2.280 4.789 -6.283 1.00 90.31 125 LYS A O 1
ATOM 970 N N . GLU A 1 126 ? 1.660 3.282 -4.735 1.00 91.69 126 GLU A N 1
ATOM 971 C CA . GLU A 1 126 ? 2.126 2.088 -5.454 1.00 91.69 126 GLU A CA 1
ATOM 972 C C . GLU A 1 126 ? 1.498 1.987 -6.852 1.00 91.69 126 GLU A C 1
ATOM 974 O O . GLU A 1 126 ? 2.224 1.842 -7.837 1.00 91.69 126 GLU A O 1
ATOM 979 N N . VAL A 1 127 ? 0.170 2.112 -6.949 1.00 90.56 127 VAL A N 1
ATOM 980 C CA . VAL A 1 127 ? -0.574 2.051 -8.218 1.00 90.56 127 VAL A CA 1
ATOM 981 C C . VAL A 1 127 ? -0.143 3.182 -9.154 1.00 90.56 127 VAL A C 1
ATOM 983 O O . VAL A 1 127 ? 0.140 2.935 -10.327 1.00 90.56 127 VAL A O 1
ATOM 986 N N . MET A 1 128 ? -0.017 4.410 -8.634 1.00 87.12 128 MET A N 1
ATOM 987 C CA . MET A 1 128 ? 0.469 5.557 -9.413 1.00 87.12 128 MET A CA 1
ATOM 988 C C . MET A 1 128 ? 1.862 5.318 -9.990 1.00 87.12 128 MET A C 1
ATOM 990 O O . MET A 1 128 ? 2.091 5.580 -11.169 1.00 87.12 128 MET A O 1
ATOM 994 N N . PHE A 1 129 ? 2.802 4.848 -9.165 1.00 85.31 129 PHE A N 1
ATOM 995 C CA . PHE A 1 129 ? 4.157 4.580 -9.628 1.00 85.31 129 PHE A CA 1
ATOM 996 C C . PHE A 1 129 ? 4.164 3.446 -10.648 1.00 85.31 129 PHE A C 1
ATOM 998 O O . PHE A 1 129 ? 4.733 3.616 -11.721 1.00 85.31 129 PHE A O 1
ATOM 1005 N N . SER A 1 130 ? 3.492 2.332 -10.364 1.00 87.12 130 SER A N 1
ATOM 1006 C CA . SER A 1 130 ? 3.458 1.165 -11.253 1.00 87.12 130 SER A CA 1
ATOM 1007 C C . SER A 1 130 ? 2.953 1.518 -12.656 1.00 87.12 130 SER A C 1
ATOM 1009 O O . SER A 1 130 ? 3.571 1.128 -13.647 1.00 87.12 130 SER A O 1
ATOM 1011 N N . ASP A 1 131 ? 1.875 2.304 -12.757 1.00 85.25 131 ASP A N 1
ATOM 1012 C CA . ASP A 1 131 ? 1.368 2.777 -14.048 1.00 85.25 131 ASP A CA 1
ATOM 1013 C C . ASP A 1 131 ? 2.332 3.764 -14.720 1.00 85.25 131 ASP A C 1
ATOM 1015 O O . ASP A 1 131 ? 2.636 3.608 -15.902 1.00 85.25 131 ASP A O 1
ATOM 1019 N N . ALA A 1 132 ? 2.892 4.721 -13.972 1.00 80.19 132 ALA A N 1
ATOM 1020 C CA . ALA A 1 132 ? 3.855 5.676 -14.518 1.00 80.19 132 ALA A CA 1
ATOM 1021 C C . ALA A 1 132 ? 5.086 4.977 -15.109 1.00 80.19 132 ALA A C 1
ATOM 1023 O O . ALA A 1 132 ? 5.501 5.293 -16.224 1.00 80.19 132 ALA A O 1
ATOM 1024 N N . PHE A 1 133 ? 5.633 3.993 -14.397 1.00 78.38 133 PHE A N 1
ATOM 1025 C CA . PHE A 1 133 ? 6.761 3.189 -14.855 1.00 78.38 133 PHE A CA 1
ATOM 1026 C C . PHE A 1 133 ? 6.409 2.343 -16.084 1.00 78.38 133 PHE A C 1
ATOM 1028 O O . PHE A 1 133 ? 7.190 2.303 -17.032 1.00 78.38 133 PHE A O 1
ATOM 1035 N N . ARG A 1 134 ? 5.212 1.748 -16.131 1.00 80.50 134 ARG A N 1
ATOM 1036 C CA . ARG A 1 134 ? 4.721 1.002 -17.301 1.00 80.50 134 ARG A CA 1
ATOM 1037 C C . ARG A 1 134 ? 4.572 1.882 -18.546 1.00 80.50 134 ARG A C 1
ATOM 1039 O O . ARG A 1 134 ? 4.925 1.449 -19.644 1.00 80.50 134 ARG A O 1
ATOM 1046 N N . VAL A 1 135 ? 4.064 3.107 -18.391 1.00 76.25 135 VAL A N 1
ATOM 1047 C CA . VAL A 1 135 ? 3.951 4.084 -19.489 1.00 76.25 135 VAL A CA 1
ATOM 1048 C C . VAL A 1 135 ? 5.337 4.477 -20.006 1.00 76.25 135 VAL A C 1
ATOM 1050 O O . VAL A 1 135 ? 5.537 4.548 -21.218 1.00 76.25 135 VAL A O 1
ATOM 1053 N N . ILE A 1 136 ? 6.306 4.679 -19.107 1.00 73.25 136 ILE A N 1
ATOM 1054 C CA . ILE A 1 136 ? 7.694 4.985 -19.478 1.00 73.25 136 ILE A CA 1
ATOM 1055 C C . ILE A 1 136 ? 8.311 3.830 -20.273 1.00 73.25 136 ILE A C 1
ATOM 1057 O O . ILE A 1 136 ? 8.817 4.061 -21.370 1.00 73.25 136 ILE A O 1
ATOM 1061 N N . ASP A 1 137 ? 8.228 2.603 -19.756 1.00 72.50 137 ASP A N 1
ATOM 1062 C CA . ASP A 1 137 ? 8.799 1.403 -20.383 1.00 72.50 137 ASP A CA 1
ATOM 1063 C C . ASP A 1 137 ? 8.227 1.167 -21.793 1.00 72.50 137 ASP A C 1
ATOM 1065 O O . ASP A 1 137 ? 8.960 0.940 -22.754 1.00 72.50 137 ASP A O 1
ATOM 1069 N N . SER A 1 138 ? 6.914 1.364 -21.952 1.00 71.25 138 SER A N 1
ATOM 1070 C CA . SER A 1 138 ? 6.221 1.219 -23.241 1.00 71.25 138 SER A CA 1
ATOM 1071 C C . SER A 1 138 ? 6.585 2.306 -24.262 1.00 71.25 138 SER A C 1
ATOM 1073 O O . SER A 1 138 ? 6.372 2.124 -25.460 1.00 71.25 138 SER A O 1
ATOM 1075 N N . SER A 1 139 ? 7.112 3.450 -23.815 1.00 64.69 139 SER A N 1
ATOM 1076 C CA . SER A 1 139 ? 7.392 4.596 -24.688 1.00 64.69 139 SER A CA 1
ATOM 1077 C C . SER A 1 139 ? 8.709 4.483 -25.466 1.00 64.69 139 SER A C 1
ATOM 1079 O O . SER A 1 139 ? 8.913 5.254 -26.406 1.00 64.69 139 SER A O 1
ATOM 1081 N N . GLY A 1 140 ? 9.596 3.543 -25.101 1.00 55.12 140 GLY A N 1
ATOM 1082 C CA . GLY A 1 140 ? 10.821 3.179 -25.836 1.00 55.12 140 GLY A CA 1
ATOM 1083 C C . GLY A 1 140 ? 11.866 4.288 -26.039 1.00 55.12 140 GLY A C 1
ATOM 1084 O O . GLY A 1 140 ? 12.940 4.037 -26.581 1.00 55.12 140 GLY A O 1
ATOM 1085 N N . LYS A 1 141 ? 11.581 5.524 -25.626 1.00 53.31 141 LYS A N 1
ATOM 1086 C CA . LYS A 1 141 ? 12.523 6.645 -25.629 1.00 53.31 141 LYS A CA 1
ATOM 1087 C C . LYS A 1 141 ? 13.289 6.630 -24.310 1.00 53.31 141 LYS A C 1
ATOM 1089 O O . LYS A 1 141 ? 12.782 6.125 -23.311 1.00 53.31 141 LYS A O 1
ATOM 1094 N N . THR A 1 142 ? 14.475 7.246 -24.282 1.00 47.50 142 THR A N 1
ATOM 1095 C CA . THR A 1 142 ? 15.120 7.727 -23.047 1.00 47.50 142 THR A CA 1
ATOM 1096 C C . THR A 1 142 ? 14.228 8.810 -22.450 1.00 47.50 142 THR A C 1
ATOM 1098 O O . THR A 1 142 ? 14.505 10.006 -22.536 1.00 47.50 142 THR A O 1
ATOM 1101 N N . ALA A 1 143 ? 13.056 8.399 -21.988 1.00 46.59 143 ALA A N 1
ATOM 1102 C CA . ALA A 1 143 ? 12.080 9.253 -21.392 1.00 46.59 143 ALA A CA 1
ATOM 1103 C C . ALA A 1 143 ? 12.728 9.687 -20.092 1.00 46.59 143 ALA A C 1
ATOM 1105 O O . ALA A 1 143 ? 12.799 8.925 -19.131 1.00 46.59 143 ALA A O 1
ATOM 1106 N N . THR A 1 144 ? 13.179 10.943 -20.059 1.00 48.53 144 THR A N 1
ATOM 1107 C CA . THR A 1 144 ? 12.994 11.751 -18.863 1.00 48.53 144 THR A CA 1
ATOM 1108 C C . THR A 1 144 ? 11.665 11.292 -18.299 1.00 48.53 144 THR A C 1
ATOM 1110 O O . THR A 1 144 ? 10.658 11.361 -19.018 1.00 48.53 144 THR A O 1
ATOM 1113 N N . LEU A 1 145 ? 11.653 10.753 -17.074 1.00 48.81 145 LEU A N 1
ATOM 1114 C CA . LEU A 1 145 ? 10.388 10.494 -16.403 1.00 48.81 145 LEU A CA 1
ATOM 1115 C C . LEU A 1 145 ? 9.481 11.699 -16.632 1.00 48.81 145 LEU A C 1
ATOM 1117 O O . LEU A 1 145 ? 9.975 12.812 -16.868 1.00 48.81 145 LEU A O 1
ATOM 1121 N N . PRO A 1 146 ? 8.170 11.560 -16.462 1.00 48.56 146 PRO A N 1
ATOM 1122 C CA . PRO A 1 146 ? 7.391 12.721 -16.124 1.00 48.56 146 PRO A CA 1
ATOM 1123 C C . PRO A 1 146 ? 7.917 13.290 -14.784 1.00 48.56 146 PRO A C 1
ATOM 1125 O O . PRO A 1 146 ? 7.276 13.165 -13.744 1.00 48.56 146 PRO A O 1
ATOM 1128 N N . ARG A 1 147 ? 9.043 14.029 -14.822 1.00 47.75 147 ARG A N 1
ATOM 1129 C CA . ARG A 1 147 ? 9.391 15.151 -13.944 1.00 47.75 147 ARG A CA 1
ATOM 1130 C C . ARG A 1 147 ? 8.162 16.058 -13.788 1.00 47.75 147 ARG A C 1
ATOM 1132 O O . ARG A 1 147 ? 7.991 16.712 -12.772 1.00 47.75 147 ARG A O 1
ATOM 1139 N N . LEU A 1 148 ? 7.282 16.006 -14.789 1.00 45.16 148 LEU A N 1
ATOM 1140 C CA . LEU A 1 148 ? 5.967 16.610 -14.929 1.00 45.16 148 LEU A CA 1
ATOM 1141 C C . LEU A 1 148 ? 4.906 16.120 -13.910 1.00 45.16 148 LEU A C 1
ATOM 1143 O O . LEU A 1 148 ? 4.012 16.885 -13.570 1.00 45.16 148 LEU A O 1
ATOM 1147 N N . SER A 1 149 ? 4.970 14.882 -13.391 1.00 48.72 149 SER A N 1
ATOM 1148 C CA . SER A 1 149 ? 4.030 14.389 -12.351 1.00 48.72 149 SER A CA 1
ATOM 1149 C C . SER A 1 149 ? 4.682 14.179 -10.987 1.00 48.72 149 SER A C 1
ATOM 1151 O O . SER A 1 149 ? 4.043 14.397 -9.959 1.00 48.72 149 SER A O 1
ATOM 1153 N N . PHE A 1 150 ? 5.962 13.809 -10.965 1.00 56.84 150 PHE A N 1
ATOM 1154 C CA . PHE A 1 150 ? 6.739 13.659 -9.742 1.00 56.84 150 PHE A CA 1
ATOM 1155 C C . PHE A 1 150 ? 7.956 14.567 -9.858 1.00 56.84 150 PHE A C 1
ATOM 1157 O O . PHE A 1 150 ? 8.922 14.219 -10.525 1.00 56.84 150 PHE A O 1
ATOM 1164 N N . ALA A 1 151 ? 7.919 15.739 -9.219 1.00 55.75 151 ALA A N 1
ATOM 1165 C CA . ALA A 1 151 ? 9.015 16.709 -9.306 1.00 55.75 151 ALA A CA 1
ATOM 1166 C C . ALA A 1 151 ? 10.369 16.113 -8.861 1.00 55.75 151 ALA A C 1
ATOM 1168 O O . ALA A 1 151 ? 11.418 16.533 -9.343 1.00 55.75 151 ALA A O 1
ATOM 1169 N N . LYS A 1 152 ? 10.340 15.128 -7.945 1.00 71.12 152 LYS A N 1
ATOM 1170 C CA . LYS A 1 152 ? 11.501 14.371 -7.450 1.00 71.12 152 LYS A CA 1
ATOM 1171 C C . LYS A 1 152 ? 11.108 12.912 -7.142 1.00 71.12 152 LYS A C 1
ATOM 1173 O O . LYS A 1 152 ? 10.857 12.583 -5.974 1.00 71.12 152 LYS A O 1
ATOM 1178 N N . PRO A 1 153 ? 11.025 12.036 -8.159 1.00 71.12 153 PRO A N 1
ATOM 1179 C CA . PRO A 1 153 ? 10.503 10.674 -8.017 1.00 71.12 153 PRO A CA 1
ATOM 1180 C C . PRO A 1 153 ? 11.335 9.826 -7.046 1.00 71.12 153 PRO A C 1
ATOM 1182 O O . PRO A 1 153 ? 10.750 9.204 -6.167 1.00 71.12 153 PRO A O 1
ATOM 1185 N N . SER A 1 154 ? 12.672 9.904 -7.105 1.00 72.69 154 SER A N 1
ATOM 1186 C CA . SER A 1 154 ? 13.590 9.238 -6.160 1.00 72.69 154 SER A CA 1
ATOM 1187 C C . SER A 1 154 ? 13.268 9.585 -4.698 1.00 72.69 154 SER A C 1
ATOM 1189 O O . SER A 1 154 ? 12.987 8.711 -3.880 1.00 72.69 154 SER A O 1
ATOM 1191 N N . SER A 1 155 ? 13.181 10.879 -4.368 1.00 78.94 155 SER A N 1
ATOM 1192 C CA . SER A 1 155 ? 12.863 11.305 -2.996 1.00 78.94 155 SER A CA 1
ATOM 1193 C C . SER A 1 155 ? 11.477 10.850 -2.527 1.00 78.94 155 SER A C 1
ATOM 1195 O O . SER A 1 155 ? 11.298 10.513 -1.358 1.00 78.94 155 SER A O 1
ATOM 1197 N N . THR A 1 156 ? 10.503 10.808 -3.443 1.00 82.00 156 THR A N 1
ATOM 1198 C CA . THR A 1 156 ? 9.132 10.398 -3.119 1.00 82.00 156 THR A CA 1
ATOM 1199 C C . THR A 1 156 ? 9.060 8.889 -2.902 1.00 82.00 156 THR A C 1
ATOM 1201 O O . THR A 1 156 ? 8.437 8.460 -1.939 1.00 82.00 156 THR A O 1
ATOM 1204 N N . LEU A 1 157 ? 9.736 8.084 -3.729 1.00 84.06 157 LEU A N 1
ATOM 1205 C CA . LEU A 1 157 ? 9.841 6.632 -3.543 1.00 84.06 157 LEU A CA 1
ATOM 1206 C C . LEU A 1 157 ? 10.505 6.291 -2.206 1.00 84.06 157 LEU A C 1
ATOM 1208 O O . LEU A 1 157 ? 9.963 5.496 -1.443 1.00 84.06 157 LEU A O 1
ATOM 1212 N N . ILE A 1 158 ? 11.616 6.958 -1.874 1.00 85.62 158 ILE A N 1
ATOM 1213 C CA . ILE A 1 158 ? 12.304 6.777 -0.588 1.00 85.62 158 ILE A CA 1
ATOM 1214 C C . ILE A 1 158 ? 11.384 7.128 0.585 1.00 85.62 158 ILE A C 1
ATOM 1216 O O . ILE A 1 158 ? 11.363 6.403 1.579 1.00 85.62 158 ILE A O 1
ATOM 1220 N N . GLN A 1 159 ? 10.624 8.224 0.491 1.00 87.44 159 GLN A N 1
ATOM 1221 C CA . GLN A 1 159 ? 9.685 8.595 1.547 1.00 87.44 159 GLN A CA 1
ATOM 1222 C C . GLN A 1 159 ? 8.579 7.550 1.702 1.00 87.44 159 GLN A C 1
ATOM 1224 O O . GLN A 1 159 ? 8.314 7.120 2.818 1.00 87.44 159 GLN A O 1
ATOM 1229 N N . VAL A 1 160 ? 7.985 7.082 0.601 1.00 89.00 160 VAL A N 1
ATOM 1230 C CA . VAL A 1 160 ? 6.930 6.062 0.666 1.00 89.00 160 VAL A CA 1
ATOM 1231 C C . VAL A 1 160 ? 7.472 4.739 1.217 1.00 89.00 160 VAL A C 1
ATOM 1233 O O . VAL A 1 160 ? 6.782 4.091 1.998 1.00 89.00 160 VAL A O 1
ATOM 1236 N N . LEU A 1 161 ? 8.711 4.350 0.896 1.00 90.19 161 LEU A N 1
ATOM 1237 C CA . LEU A 1 161 ? 9.357 3.174 1.494 1.00 90.19 161 LEU A CA 1
ATOM 1238 C C . LEU A 1 161 ? 9.529 3.314 3.014 1.00 90.19 161 LEU A C 1
ATOM 1240 O O . LEU A 1 161 ? 9.293 2.349 3.742 1.00 90.19 161 LEU A O 1
ATOM 1244 N N . LYS A 1 162 ? 9.897 4.505 3.504 1.00 90.75 162 LYS A N 1
ATOM 1245 C CA . LYS A 1 162 ? 9.953 4.788 4.948 1.00 90.75 162 LYS A CA 1
ATOM 1246 C C . LYS A 1 162 ? 8.567 4.712 5.580 1.00 90.75 162 LYS A C 1
ATOM 1248 O O . LYS A 1 162 ? 8.396 3.987 6.552 1.00 90.75 162 LYS A O 1
ATOM 1253 N N . ASP A 1 163 ? 7.575 5.360 4.970 1.00 91.25 163 ASP A N 1
ATOM 1254 C CA . ASP A 1 163 ? 6.189 5.338 5.447 1.00 91.25 163 ASP A CA 1
ATOM 1255 C C . ASP A 1 163 ? 5.641 3.897 5.516 1.00 91.25 163 ASP A C 1
ATOM 1257 O O . ASP A 1 163 ? 4.916 3.553 6.452 1.00 91.25 163 ASP A O 1
ATOM 1261 N N . CYS A 1 164 ? 6.007 3.044 4.549 1.00 93.75 164 CYS A N 1
ATOM 1262 C CA . CYS A 1 164 ? 5.679 1.616 4.535 1.00 93.75 164 CYS A CA 1
ATOM 1263 C C . CYS A 1 164 ? 6.343 0.860 5.684 1.00 93.75 164 CYS A C 1
ATOM 1265 O O . CYS A 1 164 ? 5.682 0.060 6.340 1.00 93.75 164 CYS A O 1
ATOM 1267 N N . ARG A 1 165 ? 7.634 1.100 5.935 1.00 92.94 165 ARG A N 1
ATOM 1268 C CA . ARG A 1 165 ? 8.359 0.463 7.040 1.00 92.94 165 ARG A CA 1
ATOM 1269 C C . ARG A 1 165 ? 7.743 0.841 8.384 1.00 92.94 165 ARG A C 1
ATOM 1271 O O . ARG A 1 165 ? 7.476 -0.042 9.190 1.00 92.94 165 ARG A O 1
ATOM 1278 N N . ASP A 1 166 ? 7.438 2.119 8.580 1.00 93.25 166 ASP A N 1
ATOM 1279 C CA . ASP A 1 166 ? 6.785 2.602 9.797 1.00 93.25 166 ASP A CA 1
ATOM 1280 C C . ASP A 1 166 ? 5.394 1.980 9.973 1.00 93.25 166 ASP A C 1
ATOM 1282 O O . ASP A 1 166 ? 5.015 1.613 11.085 1.00 93.25 166 ASP A O 1
ATOM 1286 N N . LEU A 1 167 ? 4.632 1.830 8.882 1.00 94.19 167 LEU A N 1
ATOM 1287 C CA . LEU A 1 167 ? 3.342 1.140 8.907 1.00 94.19 167 LEU A CA 1
ATOM 1288 C C . LEU A 1 167 ? 3.495 -0.338 9.288 1.00 94.19 167 LEU A C 1
ATOM 1290 O O . LEU A 1 167 ? 2.723 -0.822 10.110 1.00 94.19 167 LEU A O 1
ATOM 1294 N N . ILE A 1 168 ? 4.468 -1.048 8.712 1.00 93.62 168 ILE A N 1
ATOM 1295 C CA . ILE A 1 168 ? 4.736 -2.459 9.024 1.00 93.62 168 ILE A CA 1
ATOM 1296 C C . ILE A 1 168 ? 5.073 -2.616 10.508 1.00 93.62 168 ILE A C 1
ATOM 1298 O O . ILE A 1 168 ? 4.482 -3.470 11.163 1.00 93.62 168 ILE A O 1
ATOM 1302 N N . THR A 1 169 ? 5.957 -1.774 11.048 1.00 93.31 169 THR A N 1
ATOM 1303 C CA . THR A 1 169 ? 6.340 -1.810 12.466 1.00 93.31 169 THR A CA 1
ATOM 1304 C C . THR A 1 169 ? 5.130 -1.598 13.374 1.00 93.31 169 THR A C 1
ATOM 1306 O O . THR A 1 169 ? 4.850 -2.444 14.218 1.00 93.31 169 THR A O 1
ATOM 1309 N N . GLN A 1 170 ? 4.348 -0.536 13.146 1.00 91.00 170 GLN A N 1
ATOM 1310 C CA . GLN A 1 170 ? 3.158 -0.242 13.957 1.00 91.00 170 GLN A CA 1
ATOM 1311 C C . GLN A 1 170 ? 2.080 -1.326 13.833 1.00 91.00 170 GLN A C 1
ATOM 1313 O O . GLN A 1 170 ? 1.416 -1.676 14.807 1.00 91.00 170 GLN A O 1
ATOM 1318 N N . ALA A 1 171 ? 1.897 -1.878 12.632 1.00 90.88 171 ALA A N 1
ATOM 1319 C CA . ALA A 1 171 ? 0.948 -2.959 12.412 1.00 90.88 171 ALA A CA 1
ATOM 1320 C C . ALA A 1 171 ? 1.390 -4.257 13.099 1.00 90.88 171 ALA A C 1
ATOM 1322 O O . ALA A 1 171 ? 0.540 -5.001 13.581 1.00 90.88 171 ALA A O 1
ATOM 1323 N N . ASN A 1 172 ? 2.697 -4.509 13.176 1.00 89.75 172 ASN A N 1
ATOM 1324 C CA . ASN A 1 172 ? 3.256 -5.662 13.868 1.00 89.75 172 ASN A CA 1
ATOM 1325 C C . ASN A 1 172 ? 3.132 -5.524 15.394 1.00 89.75 172 ASN A C 1
ATOM 1327 O O . ASN A 1 172 ? 2.710 -6.467 16.050 1.00 89.75 172 ASN A O 1
ATOM 1331 N N . GLU A 1 173 ? 3.406 -4.338 15.948 1.00 88.81 173 GLU A N 1
ATOM 1332 C CA . GLU A 1 173 ? 3.180 -4.027 17.372 1.00 88.81 173 GLU A CA 1
ATOM 1333 C C . GLU A 1 173 ? 1.706 -4.186 17.774 1.00 88.81 173 GLU A C 1
ATOM 1335 O O . GLU A 1 173 ? 1.400 -4.637 18.875 1.00 88.81 173 GLU A O 1
ATOM 1340 N N . GLY A 1 174 ? 0.789 -3.843 16.865 1.00 83.62 174 GLY A N 1
ATOM 1341 C CA . GLY A 1 174 ? -0.653 -4.000 17.049 1.00 83.62 174 GLY A CA 1
ATOM 1342 C C . GLY A 1 174 ? -1.226 -5.364 16.649 1.00 83.62 174 GLY A C 1
ATOM 1343 O O . GLY A 1 174 ? -2.445 -5.510 16.645 1.00 83.62 174 GLY A O 1
ATOM 1344 N N . ASN A 1 175 ? -0.396 -6.349 16.281 1.00 86.38 175 ASN A N 1
ATOM 1345 C CA . ASN A 1 175 ? -0.819 -7.685 15.826 1.00 86.38 175 ASN A CA 1
ATOM 1346 C C . ASN A 1 175 ? -1.802 -7.688 14.630 1.00 86.38 175 ASN A C 1
ATOM 1348 O O . ASN A 1 175 ? -2.626 -8.592 14.471 1.00 86.38 175 ASN A O 1
ATOM 1352 N N . PHE A 1 176 ? -1.716 -6.701 13.735 1.00 89.25 176 PHE A N 1
ATOM 1353 C CA . PHE A 1 176 ? -2.559 -6.610 12.539 1.00 89.25 176 PHE A CA 1
ATOM 1354 C C . PHE A 1 176 ? -1.939 -7.349 11.346 1.00 89.25 176 PHE A C 1
ATOM 1356 O O . PHE A 1 176 ? -1.562 -6.737 10.342 1.00 89.25 176 PHE A O 1
ATOM 1363 N N . SER A 1 177 ? -1.870 -8.682 11.414 1.00 90.19 177 SER A N 1
ATOM 1364 C CA . SER A 1 177 ? -1.135 -9.516 10.445 1.00 90.19 177 SER A CA 1
ATOM 1365 C C . SER A 1 177 ? -1.524 -9.266 8.983 1.00 90.19 177 SER A C 1
ATOM 1367 O O . SER A 1 177 ? -0.657 -9.200 8.115 1.00 90.19 177 SER A O 1
ATOM 1369 N N . ARG A 1 178 ? -2.814 -9.050 8.680 1.00 90.56 178 ARG A N 1
ATOM 1370 C CA . ARG A 1 178 ? -3.269 -8.745 7.306 1.00 90.56 178 ARG A CA 1
ATOM 1371 C C . ARG A 1 178 ? -2.723 -7.415 6.777 1.00 90.56 178 ARG A C 1
ATOM 1373 O O . ARG A 1 178 ? -2.377 -7.328 5.597 1.00 90.56 178 ARG A O 1
ATOM 1380 N N . ILE A 1 179 ? -2.631 -6.397 7.636 1.00 91.88 179 ILE A N 1
ATOM 1381 C CA . ILE A 1 179 ? -2.057 -5.092 7.279 1.00 91.88 179 ILE A CA 1
ATOM 1382 C C . ILE A 1 179 ? -0.553 -5.249 7.066 1.00 91.88 179 ILE A C 1
ATOM 1384 O O . ILE A 1 179 ? -0.054 -4.788 6.045 1.00 91.88 179 ILE A O 1
ATOM 1388 N N . VAL A 1 180 ? 0.141 -5.964 7.961 1.00 93.62 180 VAL A N 1
ATOM 1389 C CA . VAL A 1 180 ? 1.579 -6.261 7.833 1.00 93.62 180 VAL A CA 1
ATOM 1390 C C . VAL A 1 180 ? 1.882 -6.944 6.500 1.00 93.62 180 VAL A C 1
ATOM 1392 O O . VAL A 1 180 ? 2.717 -6.465 5.739 1.00 93.62 180 VAL A O 1
ATOM 1395 N N . ILE A 1 181 ? 1.173 -8.029 6.179 1.00 93.44 181 ILE A N 1
ATOM 1396 C CA . ILE A 1 181 ? 1.385 -8.789 4.940 1.00 93.44 181 ILE A CA 1
ATOM 1397 C C . ILE A 1 181 ? 1.170 -7.896 3.711 1.00 93.44 181 ILE A C 1
ATOM 1399 O O . ILE A 1 181 ? 2.008 -7.862 2.810 1.00 93.44 181 ILE A O 1
ATOM 1403 N N . THR A 1 182 ? 0.070 -7.141 3.684 1.00 93.88 182 THR A N 1
ATOM 1404 C CA . THR A 1 182 ? -0.265 -6.289 2.534 1.00 93.88 182 THR A CA 1
ATOM 1405 C C . THR A 1 182 ? 0.729 -5.137 2.379 1.00 93.88 182 THR A C 1
ATOM 1407 O O . THR A 1 182 ? 1.193 -4.877 1.271 1.00 93.88 182 THR A O 1
ATOM 1410 N N . ALA A 1 183 ? 1.113 -4.488 3.481 1.00 95.06 183 ALA A N 1
ATOM 1411 C CA . ALA A 1 183 ? 2.115 -3.427 3.482 1.00 95.06 183 ALA A CA 1
ATOM 1412 C C . ALA A 1 183 ? 3.488 -3.942 3.024 1.00 95.06 183 ALA A C 1
ATOM 1414 O O . ALA A 1 183 ? 4.168 -3.258 2.265 1.00 95.06 183 ALA A O 1
ATOM 1415 N N . THR A 1 184 ? 3.871 -5.162 3.411 1.00 95.44 184 THR A N 1
ATOM 1416 C CA . THR A 1 184 ? 5.104 -5.812 2.943 1.00 95.44 184 THR A CA 1
ATOM 1417 C C . THR A 1 184 ? 5.083 -6.075 1.437 1.00 95.44 184 THR A C 1
ATOM 1419 O O . THR A 1 184 ? 6.084 -5.830 0.764 1.00 95.44 184 THR A O 1
ATOM 1422 N N . ILE A 1 185 ? 3.952 -6.520 0.876 1.00 94.56 185 ILE A N 1
ATOM 1423 C CA . ILE A 1 185 ? 3.809 -6.680 -0.582 1.00 94.56 185 ILE A CA 1
ATOM 1424 C C . ILE A 1 185 ? 3.989 -5.326 -1.285 1.00 94.56 185 ILE A C 1
ATOM 1426 O O . ILE A 1 185 ? 4.755 -5.234 -2.247 1.00 94.56 185 ILE A O 1
ATOM 1430 N N . SER A 1 186 ? 3.329 -4.271 -0.795 1.00 94.50 186 SER A N 1
ATOM 1431 C CA . SER A 1 186 ? 3.473 -2.915 -1.340 1.00 94.50 186 SER A CA 1
ATOM 1432 C C . SER A 1 186 ? 4.911 -2.401 -1.226 1.00 94.50 186 SER A C 1
ATOM 1434 O O . SER A 1 186 ? 5.451 -1.879 -2.200 1.00 94.50 186 SER A O 1
ATOM 1436 N N . PHE A 1 187 ? 5.570 -2.611 -0.081 1.00 94.38 187 PHE A N 1
ATOM 1437 C CA . PHE A 1 187 ? 6.978 -2.264 0.126 1.00 94.38 187 PHE A CA 1
ATOM 1438 C C . PHE A 1 187 ? 7.873 -2.940 -0.915 1.00 94.38 187 PHE A C 1
ATOM 1440 O O . PHE A 1 187 ? 8.671 -2.273 -1.570 1.00 94.38 187 PHE A O 1
ATOM 1447 N N . ALA A 1 188 ? 7.697 -4.248 -1.118 1.00 93.44 188 ALA A N 1
ATOM 1448 C CA . ALA A 1 188 ? 8.479 -5.011 -2.079 1.00 93.44 188 ALA A CA 1
ATOM 1449 C C . ALA A 1 188 ? 8.277 -4.501 -3.514 1.00 93.44 188 ALA A C 1
ATOM 1451 O O . ALA A 1 188 ? 9.244 -4.284 -4.239 1.00 93.44 188 ALA A O 1
ATOM 1452 N N . LYS A 1 189 ? 7.039 -4.223 -3.930 1.00 92.31 189 LYS A N 1
ATOM 1453 C CA . LYS A 1 189 ? 6.778 -3.654 -5.261 1.00 92.31 189 LYS A CA 1
ATOM 1454 C C . LYS A 1 189 ? 7.427 -2.282 -5.440 1.00 92.31 189 LYS A C 1
ATOM 1456 O O . LYS A 1 189 ? 8.100 -2.049 -6.439 1.0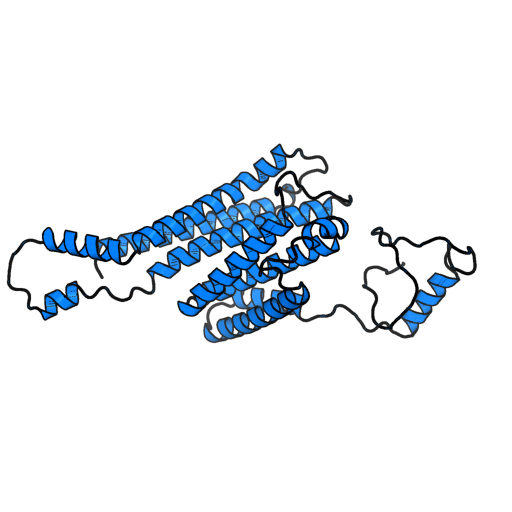0 92.31 189 LYS A O 1
ATOM 1461 N N . ILE A 1 190 ? 7.286 -1.387 -4.463 1.00 90.81 190 ILE A N 1
ATOM 1462 C CA . ILE A 1 190 ? 7.879 -0.044 -4.521 1.00 90.81 190 ILE A CA 1
ATOM 1463 C C . ILE A 1 190 ? 9.411 -0.124 -4.545 1.00 90.81 190 ILE A C 1
ATOM 1465 O O . ILE A 1 190 ? 10.045 0.609 -5.303 1.00 90.81 190 ILE A O 1
ATOM 1469 N N . ALA A 1 191 ? 10.013 -1.045 -3.790 1.00 89.75 191 ALA A N 1
ATOM 1470 C CA . ALA A 1 191 ? 11.454 -1.274 -3.806 1.00 89.75 191 ALA A CA 1
ATOM 1471 C C . ALA A 1 191 ? 11.949 -1.771 -5.179 1.00 89.75 191 ALA A C 1
ATOM 1473 O O . ALA A 1 191 ? 13.015 -1.355 -5.633 1.00 89.75 191 ALA A O 1
ATOM 1474 N N . GLN A 1 192 ? 11.173 -2.602 -5.887 1.00 87.88 192 GLN A N 1
ATOM 1475 C CA . GLN A 1 192 ? 11.496 -2.977 -7.270 1.00 87.88 192 GLN A CA 1
ATOM 1476 C C . GLN A 1 192 ? 11.432 -1.784 -8.226 1.00 87.88 192 GLN A C 1
ATOM 1478 O O . GLN A 1 192 ? 12.307 -1.650 -9.084 1.00 87.88 192 GLN A O 1
ATOM 1483 N N . LEU A 1 193 ? 10.424 -0.920 -8.078 1.00 85.19 193 LEU A N 1
ATOM 1484 C CA . LEU A 1 193 ? 10.279 0.288 -8.896 1.00 85.19 193 LEU A CA 1
ATOM 1485 C C . LEU A 1 193 ? 11.441 1.263 -8.662 1.00 85.19 193 LEU A C 1
ATOM 1487 O O . LEU A 1 193 ? 12.005 1.788 -9.619 1.00 85.19 193 LEU A O 1
ATOM 1491 N N . ASP A 1 194 ? 11.859 1.440 -7.410 1.00 84.19 194 ASP A N 1
ATOM 1492 C CA . ASP A 1 194 ? 13.043 2.218 -7.027 1.00 84.19 194 ASP A CA 1
ATOM 1493 C C . ASP A 1 194 ? 14.333 1.639 -7.640 1.00 84.19 194 ASP A C 1
ATOM 1495 O O . ASP A 1 194 ? 15.102 2.346 -8.297 1.00 84.19 194 ASP A O 1
ATOM 1499 N N . ALA A 1 195 ? 14.529 0.320 -7.547 1.00 82.38 195 ALA A N 1
ATOM 1500 C CA . ALA A 1 195 ? 15.665 -0.359 -8.169 1.00 82.38 195 ALA A CA 1
ATOM 1501 C C . ALA A 1 195 ? 15.657 -0.256 -9.707 1.00 82.38 195 ALA A C 1
ATOM 1503 O O . ALA A 1 195 ? 16.710 -0.162 -10.344 1.00 82.38 195 ALA A O 1
ATOM 1504 N N . TRP A 1 196 ? 14.483 -0.306 -10.338 1.00 82.31 196 TRP A N 1
ATOM 1505 C CA . TRP A 1 196 ? 14.334 -0.093 -11.778 1.00 82.31 196 TRP A CA 1
ATOM 1506 C C . TRP A 1 196 ? 14.658 1.354 -12.166 1.00 82.31 196 TRP A C 1
ATOM 1508 O O . TRP A 1 196 ? 15.393 1.573 -13.133 1.00 82.31 196 TRP A O 1
ATOM 1518 N N . TYR A 1 197 ? 14.183 2.330 -11.386 1.00 76.88 197 TYR A N 1
ATOM 1519 C CA . TYR A 1 197 ? 14.420 3.756 -11.614 1.00 76.88 197 TYR A CA 1
ATOM 1520 C C . TYR A 1 197 ? 15.913 4.063 -11.665 1.00 76.88 197 TYR A C 1
ATOM 1522 O O . TYR A 1 197 ? 16.399 4.632 -12.644 1.00 76.88 197 TYR A O 1
ATOM 1530 N N . HIS A 1 198 ? 16.643 3.624 -10.635 1.00 74.25 198 HIS A N 1
ATOM 1531 C CA . HIS A 1 198 ? 18.075 3.870 -10.505 1.00 74.25 198 HIS A CA 1
ATOM 1532 C C . HIS A 1 198 ? 18.902 3.186 -11.599 1.00 74.25 198 HIS A C 1
ATOM 1534 O O . HIS A 1 198 ? 19.890 3.755 -12.058 1.00 74.25 198 HIS A O 1
ATOM 1540 N N . ARG A 1 199 ? 18.487 2.000 -12.065 1.00 73.12 199 ARG A N 1
ATOM 1541 C CA . ARG A 1 199 ? 19.140 1.323 -13.199 1.00 73.12 199 ARG A CA 1
ATOM 1542 C C . ARG A 1 199 ? 18.905 2.042 -14.525 1.00 73.12 199 ARG A C 1
ATOM 1544 O O . ARG A 1 199 ? 19.809 2.092 -15.349 1.00 73.12 199 ARG A O 1
ATOM 1551 N N . SER A 1 200 ? 17.717 2.608 -14.712 1.00 69.94 200 SER A N 1
ATOM 1552 C CA . SER A 1 200 ? 17.335 3.275 -15.961 1.00 69.94 200 SER A CA 1
ATOM 1553 C C . SER A 1 200 ? 17.865 4.714 -16.061 1.00 69.94 200 SER A C 1
ATOM 1555 O O . SER A 1 200 ? 17.988 5.239 -17.163 1.00 69.94 200 SER A O 1
ATOM 1557 N N . HIS A 1 201 ? 18.220 5.347 -14.933 1.00 65.62 201 HIS A N 1
ATOM 1558 C CA . HIS A 1 201 ? 18.643 6.756 -14.867 1.00 65.62 201 HIS A CA 1
ATOM 1559 C C . HIS A 1 201 ? 19.928 6.962 -14.039 1.00 65.62 201 HIS A C 1
ATOM 1561 O O . HIS A 1 201 ? 19.916 7.678 -13.035 1.00 65.62 201 HIS A O 1
ATOM 1567 N N . PRO A 1 202 ? 21.076 6.392 -14.453 1.00 58.19 202 PRO A N 1
ATOM 1568 C CA . PRO A 1 202 ? 22.318 6.458 -13.677 1.00 58.19 202 PRO A CA 1
ATOM 1569 C C . PRO A 1 202 ? 22.872 7.889 -13.506 1.00 58.19 202 PRO A C 1
ATOM 1571 O O . PRO A 1 202 ? 23.595 8.152 -12.544 1.00 58.19 202 PRO A O 1
ATOM 1574 N N . GLY A 1 203 ? 22.522 8.825 -14.400 1.00 50.75 203 GLY A N 1
ATOM 1575 C CA . GLY A 1 203 ? 23.093 10.180 -14.475 1.00 50.75 203 GLY A CA 1
ATOM 1576 C C . GLY A 1 203 ? 22.501 11.245 -13.538 1.00 50.75 203 GLY A C 1
ATOM 1577 O O . GLY A 1 203 ? 23.152 12.261 -13.321 1.00 50.75 203 GLY A O 1
ATOM 1578 N N . GLU A 1 204 ? 21.319 11.039 -12.945 1.00 50.88 204 GLU A N 1
ATOM 1579 C CA . GLU A 1 204 ? 20.765 11.959 -11.922 1.00 50.88 204 GLU A CA 1
ATOM 1580 C C . GLU A 1 204 ? 21.369 11.719 -10.524 1.00 50.88 204 GLU A C 1
ATOM 1582 O O . GLU A 1 204 ? 21.190 12.510 -9.602 1.00 50.88 204 GLU A O 1
ATOM 1587 N N . THR A 1 205 ? 22.139 10.642 -10.367 1.00 46.41 205 THR A N 1
ATOM 1588 C CA . THR A 1 205 ? 22.674 10.176 -9.081 1.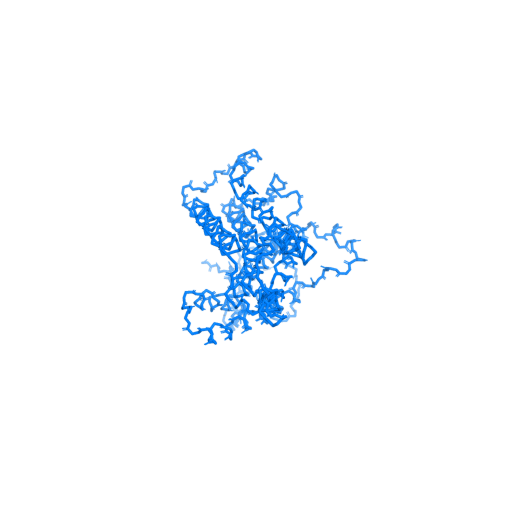00 46.41 205 THR A CA 1
ATOM 1589 C C . THR A 1 205 ? 23.816 11.047 -8.544 1.00 46.41 205 THR A C 1
ATOM 1591 O O . THR A 1 205 ? 24.050 11.086 -7.339 1.00 46.41 205 THR A O 1
ATOM 1594 N N . THR A 1 206 ? 24.547 11.774 -9.395 1.00 37.59 206 THR A N 1
ATOM 1595 C CA . THR A 1 206 ? 25.736 12.537 -8.963 1.00 37.59 206 THR A CA 1
ATOM 1596 C C . THR A 1 206 ? 25.406 13.791 -8.158 1.00 37.59 206 THR A C 1
ATOM 1598 O O . THR A 1 206 ? 26.228 14.210 -7.346 1.00 37.59 206 THR A O 1
ATOM 1601 N N . THR A 1 207 ? 24.211 14.365 -8.310 1.00 40.41 207 THR A N 1
ATOM 1602 C CA . THR A 1 207 ? 23.784 15.524 -7.506 1.00 40.41 207 THR A CA 1
ATOM 1603 C C . THR A 1 207 ? 23.162 15.120 -6.167 1.00 40.41 207 THR A C 1
ATOM 1605 O O . THR A 1 207 ? 23.328 15.844 -5.188 1.00 40.41 207 THR A O 1
ATOM 1608 N N . ASP A 1 208 ? 22.562 13.930 -6.070 1.00 39.34 208 ASP A N 1
ATOM 1609 C CA . ASP A 1 208 ? 22.005 13.412 -4.809 1.00 39.34 208 ASP A CA 1
ATOM 1610 C C . ASP A 1 208 ? 23.053 12.705 -3.924 1.00 39.34 208 ASP A C 1
ATOM 1612 O O . ASP A 1 208 ? 22.901 12.647 -2.702 1.00 39.34 208 ASP A O 1
ATOM 1616 N N . LEU A 1 209 ? 24.179 12.253 -4.493 1.00 41.03 209 LEU A N 1
ATOM 1617 C CA . LEU A 1 209 ? 25.317 11.718 -3.725 1.00 41.03 209 LEU A CA 1
ATOM 1618 C C . LEU A 1 209 ? 26.061 12.782 -2.894 1.00 41.03 209 LEU A C 1
ATOM 1620 O O . LEU A 1 209 ? 26.853 12.424 -2.019 1.00 41.03 209 LEU A O 1
ATOM 1624 N N . HIS A 1 210 ? 25.789 14.075 -3.110 1.00 32.50 210 HIS A N 1
ATOM 1625 C CA . HIS A 1 210 ? 26.341 15.162 -2.293 1.00 32.50 210 HIS A CA 1
ATOM 1626 C C . HIS A 1 210 ? 25.529 15.466 -1.019 1.00 32.50 210 HIS A C 1
ATOM 1628 O O . HIS A 1 210 ? 25.961 16.280 -0.203 1.00 32.50 210 HIS A O 1
ATOM 1634 N N . LEU A 1 211 ? 24.420 14.756 -0.765 1.00 40.19 211 LEU A N 1
ATOM 1635 C CA . LEU A 1 211 ? 23.732 14.728 0.538 1.00 40.19 211 LEU A CA 1
ATOM 1636 C C . LEU A 1 211 ? 24.303 13.624 1.445 1.00 40.19 211 LEU A C 1
ATOM 1638 O O . LEU A 1 211 ? 23.593 12.886 2.131 1.00 40.19 211 LEU A O 1
ATOM 1642 N N . LYS A 1 212 ? 25.632 13.517 1.469 1.00 34.38 212 LYS A N 1
ATOM 1643 C CA . LYS A 1 212 ? 26.395 12.632 2.350 1.00 34.38 212 LYS A CA 1
ATOM 1644 C C . LYS A 1 212 ? 26.416 13.238 3.758 1.00 34.38 212 LYS A C 1
ATOM 1646 O O . LYS A 1 212 ? 27.407 13.821 4.175 1.00 34.38 212 LYS A O 1
ATOM 1651 N N . GLY A 1 213 ? 25.288 13.184 4.468 1.00 29.64 213 GLY A N 1
ATOM 1652 C CA . GLY A 1 213 ? 25.225 13.786 5.805 1.00 29.64 213 GLY A CA 1
ATOM 1653 C C . GLY A 1 213 ? 23.922 13.698 6.595 1.00 29.64 213 GLY A C 1
ATOM 1654 O O . GLY A 1 213 ? 23.855 14.319 7.650 1.00 29.64 213 GLY A O 1
ATOM 1655 N N . LYS A 1 214 ? 22.884 12.973 6.151 1.00 31.16 214 LYS A N 1
ATOM 1656 C CA . LYS A 1 214 ? 21.666 12.770 6.965 1.00 31.16 214 LYS A CA 1
ATOM 1657 C C . LYS A 1 214 ? 21.093 11.356 6.810 1.00 31.16 214 LYS A C 1
ATOM 1659 O O . LYS A 1 214 ? 20.272 11.115 5.937 1.00 31.16 214 LYS A O 1
ATOM 1664 N N . SER A 1 215 ? 21.557 10.436 7.661 1.00 36.31 215 SER A N 1
ATOM 1665 C CA . SER A 1 215 ? 20.856 9.291 8.294 1.00 36.31 215 SER A CA 1
ATOM 1666 C C . SER A 1 215 ? 19.847 8.402 7.520 1.00 36.31 215 SER A C 1
ATOM 1668 O O . SER A 1 215 ? 19.158 7.616 8.163 1.00 36.31 215 SER A O 1
ATOM 1670 N N . GLY A 1 216 ? 19.685 8.483 6.197 1.00 42.41 216 GLY A N 1
ATOM 1671 C CA . GLY A 1 216 ? 18.484 7.919 5.555 1.00 42.41 216 GLY A CA 1
ATOM 1672 C C . GLY A 1 216 ? 18.658 7.224 4.213 1.00 42.41 216 GLY A C 1
ATOM 1673 O O . GLY A 1 216 ? 17.643 6.937 3.581 1.00 42.41 216 GLY A O 1
ATOM 1674 N N . LEU A 1 217 ? 19.887 6.977 3.762 1.00 45.53 217 LEU A N 1
ATOM 1675 C CA . LEU A 1 217 ? 20.144 6.309 2.488 1.00 45.53 217 LEU A CA 1
ATOM 1676 C C . LEU A 1 217 ? 20.760 4.935 2.762 1.00 45.53 217 LEU A C 1
ATOM 1678 O O . LEU A 1 217 ? 21.964 4.739 2.629 1.00 45.53 217 LEU A O 1
ATOM 1682 N N . GLU A 1 218 ? 19.912 4.001 3.203 1.00 58.81 218 GLU A N 1
ATOM 1683 C CA . GLU A 1 218 ? 20.211 2.567 3.094 1.00 58.81 218 GLU A CA 1
ATOM 1684 C C . GLU A 1 218 ? 20.682 2.280 1.671 1.00 58.81 218 GLU A C 1
ATOM 1686 O O . GLU A 1 218 ? 20.067 2.770 0.709 1.00 58.81 218 GLU A O 1
ATOM 1691 N N . LYS A 1 219 ? 21.767 1.513 1.538 1.00 65.75 219 LYS A N 1
ATOM 1692 C CA . LYS A 1 219 ? 22.256 1.112 0.220 1.00 65.75 219 LYS A CA 1
ATOM 1693 C C . LYS A 1 219 ? 21.180 0.269 -0.463 1.00 65.75 219 LYS A C 1
ATOM 1695 O O . LYS A 1 219 ? 20.370 -0.378 0.195 1.00 65.75 219 LYS A O 1
ATOM 1700 N N . LEU A 1 220 ? 21.178 0.253 -1.796 1.00 65.00 220 LEU A N 1
ATOM 1701 C CA . LEU A 1 220 ? 20.235 -0.565 -2.566 1.00 65.00 220 LEU A CA 1
ATOM 1702 C C . LEU A 1 220 ? 20.293 -2.045 -2.137 1.00 65.00 220 LEU A C 1
ATOM 1704 O O . LEU A 1 220 ? 19.252 -2.679 -2.009 1.00 65.00 220 LEU A O 1
ATOM 1708 N N . GLU A 1 221 ? 21.494 -2.550 -1.841 1.00 63.94 221 GLU A N 1
ATOM 1709 C CA . GLU A 1 221 ? 21.720 -3.897 -1.298 1.00 63.94 221 GLU A CA 1
ATOM 1710 C C . GLU A 1 221 ? 21.013 -4.111 0.052 1.00 63.94 221 GLU A C 1
ATOM 1712 O O . GLU A 1 221 ? 20.293 -5.091 0.226 1.00 63.94 221 GLU A O 1
ATOM 1717 N N . ASP A 1 222 ? 21.124 -3.145 0.971 1.00 77.06 222 ASP A N 1
ATOM 1718 C CA . ASP A 1 222 ? 20.466 -3.191 2.283 1.00 77.06 222 ASP A CA 1
ATOM 1719 C C . ASP A 1 222 ? 18.932 -3.213 2.129 1.00 77.06 222 ASP A C 1
ATOM 1721 O O . ASP A 1 222 ? 18.233 -3.945 2.833 1.00 77.06 222 ASP A O 1
ATOM 1725 N N . ARG A 1 223 ? 18.390 -2.474 1.146 1.00 78.00 223 ARG A N 1
ATOM 1726 C CA . ARG A 1 223 ? 16.950 -2.493 0.823 1.00 78.00 223 ARG A CA 1
ATOM 1727 C C . ARG A 1 223 ? 16.505 -3.837 0.255 1.00 78.00 223 ARG A C 1
ATOM 1729 O O . ARG A 1 223 ? 15.423 -4.313 0.603 1.00 78.00 223 ARG A O 1
ATOM 1736 N N . PHE A 1 224 ? 17.310 -4.448 -0.614 1.00 81.62 224 PHE A N 1
ATOM 1737 C CA . PHE A 1 224 ? 17.029 -5.777 -1.157 1.00 81.62 224 PHE A CA 1
ATOM 1738 C C . PHE A 1 224 ? 16.986 -6.824 -0.048 1.00 81.62 224 PHE A C 1
ATOM 1740 O O . PHE A 1 224 ? 16.008 -7.568 0.037 1.00 81.62 224 PHE A O 1
ATOM 1747 N N . GLN A 1 225 ? 17.988 -6.834 0.832 1.00 84.12 225 GLN A N 1
ATOM 1748 C CA . GLN A 1 225 ? 18.024 -7.755 1.963 1.00 84.12 225 GLN A CA 1
ATOM 1749 C C . GLN A 1 225 ? 16.842 -7.522 2.910 1.00 84.12 225 GLN A C 1
ATOM 1751 O O . GLN A 1 225 ? 16.107 -8.461 3.204 1.00 84.12 225 GLN A O 1
ATOM 1756 N N . THR A 1 226 ? 16.562 -6.264 3.265 1.00 87.62 226 THR A N 1
ATOM 1757 C CA . THR A 1 226 ? 15.399 -5.914 4.095 1.00 87.62 226 THR A CA 1
ATOM 1758 C C . THR A 1 226 ? 14.092 -6.408 3.479 1.00 87.62 226 THR A C 1
ATOM 1760 O O . THR A 1 226 ? 13.225 -6.925 4.177 1.00 87.62 226 THR A O 1
ATOM 1763 N N . THR A 1 227 ? 13.938 -6.288 2.158 1.00 90.06 227 THR A N 1
ATOM 1764 C CA . THR A 1 227 ? 12.736 -6.778 1.473 1.00 90.06 227 THR A CA 1
ATOM 1765 C C . THR A 1 227 ? 12.606 -8.297 1.585 1.00 90.06 227 THR A C 1
ATOM 1767 O O . THR A 1 227 ? 11.509 -8.794 1.831 1.00 90.06 227 THR A O 1
ATOM 1770 N N . ARG A 1 228 ? 13.710 -9.043 1.444 1.00 90.50 228 ARG A N 1
ATOM 1771 C CA . ARG A 1 228 ? 13.715 -10.507 1.610 1.00 90.50 228 ARG A CA 1
ATOM 1772 C C . ARG A 1 228 ? 13.326 -10.911 3.026 1.00 90.50 228 ARG A C 1
ATOM 1774 O O . ARG A 1 228 ? 12.491 -11.799 3.185 1.00 90.50 228 ARG A O 1
ATOM 1781 N N . ASP A 1 229 ? 13.879 -10.234 4.025 1.00 92.31 229 ASP A N 1
ATOM 1782 C CA . ASP A 1 229 ? 13.597 -10.516 5.432 1.00 92.31 229 ASP A CA 1
ATOM 1783 C C . ASP A 1 229 ? 12.122 -10.241 5.765 1.00 92.31 229 ASP A C 1
ATOM 1785 O O . ASP A 1 229 ? 11.447 -11.081 6.367 1.00 92.31 229 ASP A O 1
ATOM 1789 N N . LEU A 1 230 ? 11.582 -9.112 5.287 1.00 93.69 230 LEU A N 1
ATOM 1790 C CA . LEU A 1 230 ? 10.167 -8.767 5.443 1.00 93.69 230 LEU A CA 1
ATOM 1791 C C . LEU A 1 230 ? 9.244 -9.765 4.734 1.00 93.69 230 LEU A C 1
ATOM 1793 O O . LEU A 1 230 ? 8.242 -10.185 5.311 1.00 93.69 230 LEU A O 1
ATOM 1797 N N . LEU A 1 231 ? 9.571 -10.181 3.506 1.00 94.12 231 LEU A N 1
ATOM 1798 C CA . LEU A 1 231 ? 8.783 -11.168 2.762 1.00 94.12 231 LEU A CA 1
ATOM 1799 C C . LEU A 1 231 ? 8.794 -12.544 3.442 1.00 94.12 231 LEU A C 1
ATOM 1801 O O . LEU A 1 231 ? 7.752 -13.195 3.523 1.00 94.12 231 LEU A O 1
ATOM 1805 N N . ALA A 1 232 ? 9.940 -12.969 3.980 1.00 92.88 232 ALA A N 1
ATOM 1806 C CA . ALA A 1 232 ? 10.044 -14.207 4.747 1.00 92.88 232 ALA A CA 1
ATOM 1807 C C . ALA A 1 232 ? 9.196 -14.151 6.030 1.00 92.88 232 ALA A C 1
ATOM 1809 O O . ALA A 1 232 ? 8.501 -15.118 6.353 1.00 92.88 232 ALA A O 1
ATOM 1810 N N . ALA A 1 233 ? 9.202 -13.017 6.739 1.00 93.06 233 ALA A N 1
ATOM 1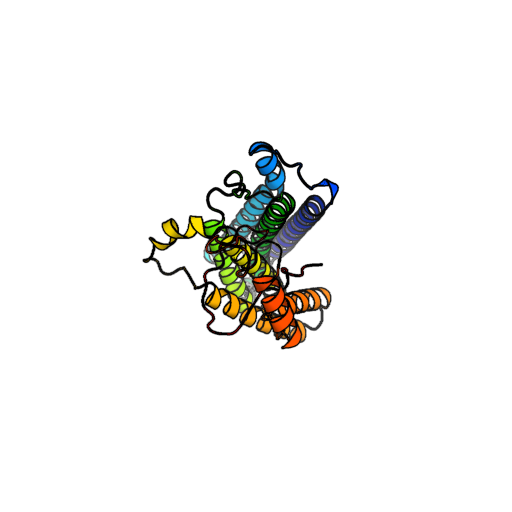811 C CA . ALA A 1 233 ? 8.342 -12.798 7.901 1.00 93.06 233 ALA A CA 1
ATOM 1812 C C . ALA A 1 233 ? 6.849 -12.797 7.520 1.00 93.06 233 ALA A C 1
ATOM 1814 O O . ALA A 1 233 ? 6.048 -13.472 8.165 1.00 93.06 233 ALA A O 1
ATOM 1815 N N . ALA A 1 234 ? 6.473 -12.123 6.431 1.00 92.69 234 ALA A N 1
ATOM 1816 C CA . ALA A 1 234 ? 5.096 -12.100 5.938 1.00 92.69 234 ALA A CA 1
ATOM 1817 C C . ALA A 1 234 ? 4.591 -13.495 5.539 1.00 92.69 234 ALA A C 1
ATOM 1819 O O . ALA A 1 234 ? 3.430 -13.820 5.786 1.00 92.69 234 ALA A O 1
ATOM 1820 N N . LEU A 1 235 ? 5.450 -14.346 4.967 1.00 92.25 235 LEU A N 1
ATOM 1821 C CA . LEU A 1 235 ? 5.084 -15.719 4.622 1.00 92.25 235 LEU A CA 1
ATOM 1822 C C . LEU A 1 235 ? 4.803 -16.570 5.870 1.00 92.25 235 LEU A C 1
ATOM 1824 O O . LEU A 1 235 ? 3.840 -17.336 5.878 1.00 92.25 235 LEU A O 1
ATOM 1828 N N . LYS A 1 236 ? 5.594 -16.402 6.940 1.00 92.12 236 LYS A N 1
ATOM 1829 C CA . LYS A 1 236 ? 5.320 -17.041 8.240 1.00 92.12 236 LYS A CA 1
ATOM 1830 C C . LYS A 1 236 ? 3.971 -16.592 8.801 1.00 92.12 236 LYS A C 1
ATOM 1832 O O . LYS A 1 236 ? 3.149 -17.444 9.125 1.00 92.12 236 LYS A O 1
ATOM 1837 N N . LEU A 1 237 ? 3.698 -15.285 8.784 1.00 90.88 237 LEU A N 1
ATOM 1838 C CA . LEU A 1 237 ? 2.409 -14.730 9.215 1.00 90.88 237 LEU A CA 1
ATOM 1839 C C . LEU A 1 237 ? 1.228 -15.275 8.395 1.00 90.88 237 LEU A C 1
ATOM 1841 O O . LEU A 1 237 ? 0.161 -15.520 8.951 1.00 90.88 237 LEU A O 1
ATOM 1845 N N . CYS A 1 238 ? 1.394 -15.498 7.085 1.00 89.06 238 CYS A N 1
ATOM 1846 C CA . CYS A 1 238 ? 0.350 -16.117 6.258 1.00 89.06 238 CYS A CA 1
ATOM 1847 C C . CYS A 1 238 ? 0.027 -17.546 6.721 1.00 89.06 238 CYS A C 1
ATOM 1849 O O . CYS A 1 238 ? -1.146 -17.917 6.789 1.00 89.06 238 CYS A O 1
ATOM 1851 N N . ASN A 1 239 ? 1.058 -18.331 7.050 1.00 87.88 239 ASN A N 1
ATOM 1852 C CA . ASN A 1 239 ? 0.898 -19.704 7.531 1.00 87.88 239 ASN A CA 1
ATOM 1853 C C . ASN A 1 239 ? 0.219 -19.743 8.909 1.00 87.88 239 ASN A C 1
ATOM 1855 O O . ASN A 1 239 ? -0.631 -20.596 9.142 1.00 87.88 239 ASN A O 1
ATOM 1859 N N . GLU A 1 240 ? 0.554 -18.802 9.795 1.00 88.94 240 GLU A N 1
ATOM 1860 C CA . GLU A 1 240 ? -0.066 -18.665 11.120 1.00 88.94 240 GLU A CA 1
ATOM 1861 C C . GLU A 1 240 ? -1.538 -18.234 11.036 1.00 88.94 240 GLU A C 1
ATOM 1863 O O . GLU A 1 240 ? -2.367 -18.700 11.813 1.00 88.94 240 GLU A O 1
ATOM 1868 N N . LEU A 1 241 ? -1.889 -17.371 10.075 1.00 84.69 241 LEU A N 1
ATOM 1869 C CA . LEU A 1 241 ? -3.256 -16.868 9.922 1.00 84.69 241 LEU A CA 1
ATOM 1870 C C . LEU A 1 241 ? -4.227 -17.927 9.365 1.00 84.69 241 LEU A C 1
ATOM 1872 O O . LEU A 1 241 ? -5.435 -17.814 9.581 1.00 84.69 241 LEU A O 1
ATOM 1876 N N . GLY A 1 242 ? -3.733 -18.908 8.598 1.00 72.25 242 GLY A N 1
ATOM 1877 C CA . GLY A 1 242 ? -4.481 -20.061 8.062 1.00 72.25 242 GLY A CA 1
ATOM 1878 C C . GLY A 1 242 ? -5.591 -19.761 7.036 1.00 72.25 242 GLY A C 1
ATOM 1879 O O . GLY A 1 242 ? -5.968 -20.637 6.267 1.00 72.25 242 GLY A O 1
ATOM 1880 N N . ASN A 1 243 ? -6.089 -18.522 6.971 1.00 77.94 243 ASN A N 1
ATOM 1881 C CA . ASN A 1 243 ? -7.281 -18.111 6.216 1.00 77.94 243 ASN A CA 1
ATOM 1882 C C . ASN A 1 243 ? -6.992 -16.953 5.240 1.00 77.94 243 ASN A C 1
ATOM 1884 O O . ASN A 1 243 ? -7.679 -15.924 5.255 1.00 77.94 243 ASN A O 1
ATOM 1888 N N . CYS A 1 244 ? -5.932 -17.061 4.432 1.00 83.25 244 CYS A N 1
ATOM 1889 C CA . CYS A 1 244 ? -5.571 -16.021 3.459 1.00 83.25 244 CYS A CA 1
ATOM 1890 C C . CYS A 1 244 ? -4.843 -16.539 2.195 1.00 83.25 244 CYS A C 1
ATOM 1892 O O . CYS A 1 244 ? -3.764 -16.040 1.869 1.00 83.25 244 CYS A O 1
ATOM 1894 N N . PRO A 1 245 ? -5.422 -17.499 1.444 1.00 86.12 245 PRO A N 1
ATOM 1895 C CA . PRO A 1 245 ? -4.746 -18.127 0.301 1.00 86.12 245 PRO A CA 1
ATOM 1896 C C . PRO A 1 245 ? -4.332 -17.118 -0.781 1.00 86.12 245 PRO A C 1
ATOM 1898 O O . PRO A 1 245 ? -3.223 -17.190 -1.302 1.00 86.12 245 PRO A O 1
ATOM 1901 N N . GLU A 1 246 ? -5.171 -16.117 -1.062 1.00 87.25 246 GLU A N 1
ATOM 1902 C CA . GLU A 1 246 ? -4.868 -15.067 -2.044 1.00 87.25 246 GLU A CA 1
ATOM 1903 C C . GLU A 1 246 ? -3.668 -14.198 -1.637 1.00 87.25 246 GLU A C 1
ATOM 1905 O O . GLU A 1 246 ? -2.835 -13.842 -2.471 1.00 87.25 246 GLU A O 1
ATOM 1910 N N . LEU A 1 247 ? -3.560 -13.845 -0.350 1.00 86.44 247 LEU A N 1
ATOM 1911 C CA . LEU A 1 247 ? -2.428 -13.064 0.160 1.00 86.44 247 LEU A CA 1
ATOM 1912 C C . LEU A 1 247 ? -1.159 -13.910 0.180 1.00 86.44 247 LEU A C 1
ATOM 1914 O O . LEU A 1 247 ? -0.107 -13.432 -0.236 1.00 86.44 247 LEU A O 1
ATOM 1918 N N . GLN A 1 248 ? -1.265 -15.170 0.601 1.00 89.81 248 GLN A N 1
ATOM 1919 C CA . GLN A 1 248 ? -0.146 -16.103 0.605 1.00 89.81 248 GLN A CA 1
ATOM 1920 C C . GLN A 1 248 ? 0.423 -16.295 -0.805 1.00 89.81 248 GLN A C 1
ATOM 1922 O O . GLN A 1 248 ? 1.639 -16.223 -0.980 1.00 89.81 248 GLN A O 1
ATOM 1927 N N . GLN A 1 249 ? -0.437 -16.459 -1.816 1.00 91.75 249 GLN A N 1
ATOM 1928 C CA . GLN A 1 249 ? -0.014 -16.544 -3.213 1.00 91.75 249 GLN A CA 1
ATOM 1929 C C . GLN A 1 249 ? 0.750 -15.283 -3.642 1.00 91.75 249 GLN A C 1
ATOM 1931 O O . GLN A 1 249 ? 1.853 -15.388 -4.178 1.00 91.75 249 GLN A O 1
ATOM 1936 N N . LYS A 1 250 ? 0.218 -14.089 -3.349 1.00 91.50 250 LYS A N 1
ATOM 1937 C CA . LYS A 1 250 ? 0.886 -12.817 -3.676 1.00 91.50 250 LYS A CA 1
ATOM 1938 C C . LYS A 1 250 ? 2.249 -12.684 -2.991 1.00 91.50 250 LYS A C 1
ATOM 1940 O O . LYS A 1 250 ? 3.206 -12.241 -3.622 1.00 91.50 250 LYS A O 1
ATOM 1945 N N . VAL A 1 251 ? 2.371 -13.087 -1.721 1.00 92.31 251 VAL A N 1
ATOM 1946 C CA . VAL A 1 251 ? 3.665 -13.096 -1.016 1.00 92.31 251 VAL A CA 1
ATOM 1947 C C . VAL A 1 251 ? 4.636 -14.065 -1.685 1.00 92.31 251 VAL A C 1
ATOM 1949 O O . VAL A 1 251 ? 5.779 -13.692 -1.925 1.00 92.31 251 VAL A O 1
ATOM 1952 N N . GLN A 1 252 ? 4.200 -15.279 -2.030 1.00 91.50 252 GLN A N 1
ATOM 1953 C CA . GLN A 1 252 ? 5.047 -16.266 -2.706 1.00 91.50 252 GLN A CA 1
ATOM 1954 C C . GLN A 1 252 ? 5.520 -15.783 -4.082 1.00 91.50 252 GLN A C 1
ATOM 1956 O O . GLN A 1 252 ? 6.685 -15.966 -4.429 1.00 91.50 252 GLN A O 1
ATOM 1961 N N . GLU A 1 253 ? 4.651 -15.138 -4.858 1.00 90.50 253 GLU A N 1
ATOM 1962 C CA . GLU A 1 253 ? 5.027 -14.514 -6.129 1.00 90.50 253 GLU A CA 1
ATOM 1963 C C . GLU A 1 253 ? 6.097 -13.435 -5.923 1.00 90.50 253 GLU A C 1
ATOM 1965 O O . GLU A 1 253 ? 7.106 -13.429 -6.630 1.00 90.50 253 GLU A O 1
ATOM 1970 N N . MET A 1 254 ? 5.943 -12.580 -4.907 1.00 90.56 254 MET A N 1
ATOM 1971 C CA . MET A 1 254 ? 6.958 -11.578 -4.570 1.00 90.56 254 MET A CA 1
ATOM 1972 C C . MET A 1 254 ? 8.269 -12.210 -4.096 1.00 90.56 254 MET A C 1
ATOM 1974 O O . MET A 1 254 ? 9.336 -11.788 -4.535 1.00 90.56 254 MET A O 1
ATOM 1978 N N . VAL A 1 255 ? 8.215 -13.248 -3.260 1.00 90.38 255 VAL A N 1
ATOM 1979 C CA . VAL A 1 255 ? 9.392 -14.009 -2.817 1.00 90.38 255 VAL A CA 1
ATOM 1980 C C . VAL A 1 255 ? 10.158 -14.555 -4.024 1.00 90.38 255 VAL A C 1
ATOM 1982 O O . VAL A 1 255 ? 11.351 -14.288 -4.150 1.00 90.38 255 VAL A O 1
ATOM 1985 N N . ARG A 1 256 ? 9.470 -15.185 -4.986 1.00 87.44 256 ARG A N 1
ATOM 1986 C CA . ARG A 1 256 ? 10.088 -15.689 -6.227 1.00 87.44 256 ARG A CA 1
ATOM 1987 C C . ARG A 1 256 ? 10.791 -14.595 -7.030 1.00 87.44 256 ARG A C 1
ATOM 1989 O O . ARG A 1 256 ? 11.836 -14.847 -7.627 1.00 87.44 256 ARG A O 1
ATOM 1996 N N . LEU A 1 257 ? 10.246 -13.376 -7.057 1.00 84.19 257 LEU A N 1
ATOM 1997 C CA . LEU A 1 257 ? 10.888 -12.248 -7.742 1.00 84.19 257 LEU A CA 1
ATOM 1998 C C . LEU A 1 257 ? 12.194 -11.805 -7.064 1.00 84.19 257 LEU A C 1
ATOM 2000 O O . LEU A 1 257 ? 13.070 -11.275 -7.748 1.00 84.19 257 LEU A O 1
ATOM 2004 N N . TYR A 1 258 ? 12.324 -12.030 -5.755 1.00 83.12 258 TYR A N 1
ATOM 2005 C CA . TYR A 1 258 ? 13.476 -11.648 -4.934 1.00 83.12 258 TYR A CA 1
ATOM 2006 C C . TYR A 1 258 ? 14.462 -12.799 -4.650 1.00 83.12 258 TYR A C 1
ATOM 2008 O O . TYR A 1 258 ? 15.572 -12.547 -4.184 1.00 83.12 258 TYR A O 1
ATOM 2016 N N . GLU A 1 259 ? 14.100 -14.052 -4.941 1.00 77.50 259 GLU A N 1
ATOM 2017 C CA . GLU A 1 259 ? 14.912 -15.246 -4.654 1.00 77.50 259 GLU A CA 1
ATOM 2018 C C . GLU A 1 259 ? 16.073 -15.496 -5.631 1.00 77.50 259 GLU A C 1
ATOM 2020 O O . GLU A 1 259 ? 16.913 -16.352 -5.361 1.00 77.50 259 GLU A O 1
ATOM 2025 N N . GLY A 1 260 ? 16.189 -14.750 -6.734 1.00 60.38 260 GLY A N 1
ATOM 2026 C CA . GLY A 1 260 ? 17.174 -15.057 -7.772 1.00 60.38 260 GLY A CA 1
ATOM 2027 C C . GLY A 1 260 ? 18.077 -13.900 -8.184 1.00 60.38 260 GLY A C 1
ATOM 2028 O O . GLY A 1 260 ? 17.635 -12.963 -8.850 1.00 60.38 260 GLY A O 1
ATOM 2029 N N . THR A 1 261 ? 19.386 -14.071 -7.974 1.00 48.06 261 THR A N 1
ATOM 2030 C CA . THR A 1 261 ? 20.374 -13.709 -8.999 1.00 48.06 261 THR A CA 1
ATOM 2031 C C . THR A 1 261 ? 19.952 -14.387 -10.300 1.00 48.06 261 THR A C 1
ATOM 2033 O O . THR A 1 261 ? 20.162 -15.587 -10.467 1.00 48.06 261 THR A O 1
ATOM 2036 N N . ARG A 1 262 ? 19.333 -13.640 -11.222 1.00 49.78 262 ARG A N 1
ATOM 2037 C CA . ARG A 1 262 ? 18.991 -14.111 -12.577 1.00 49.78 262 ARG A CA 1
ATOM 2038 C C . ARG A 1 262 ? 20.238 -14.196 -13.453 1.00 49.78 262 ARG A C 1
ATOM 2040 O O . ARG A 1 262 ? 20.325 -13.577 -14.509 1.00 49.78 262 ARG A O 1
ATOM 2047 N N . TYR A 1 263 ? 21.223 -14.921 -12.960 1.00 44.91 263 TYR A N 1
ATOM 2048 C CA . TYR A 1 263 ? 22.435 -15.232 -13.671 1.00 44.91 263 TYR A CA 1
ATOM 2049 C C . TYR A 1 263 ? 22.453 -16.738 -13.826 1.00 44.91 263 TYR A C 1
ATOM 2051 O O . TYR A 1 263 ? 22.906 -17.470 -12.949 1.00 44.91 263 TYR A O 1
ATOM 2059 N N . GLU A 1 264 ? 21.875 -17.190 -14.934 1.00 46.94 264 GLU A N 1
ATOM 2060 C CA . GLU A 1 264 ? 22.104 -18.548 -15.402 1.00 46.94 264 GLU A CA 1
ATOM 2061 C C . GLU A 1 264 ? 23.611 -18.721 -15.606 1.00 46.94 264 GLU A C 1
ATOM 2063 O O . GLU A 1 264 ? 24.325 -17.801 -16.022 1.00 46.94 264 GLU A O 1
ATOM 2068 N N . THR A 1 265 ? 24.119 -19.888 -15.221 1.00 43.94 265 THR A N 1
ATOM 2069 C CA . THR A 1 265 ? 25.537 -20.190 -15.389 1.00 43.94 265 THR A CA 1
ATOM 2070 C C . THR A 1 265 ? 25.776 -20.322 -16.887 1.00 43.94 265 THR A C 1
ATOM 2072 O O . THR A 1 265 ? 25.318 -21.291 -17.481 1.00 43.94 265 THR A O 1
ATOM 2075 N N . VAL A 1 266 ? 26.428 -19.328 -17.497 1.00 51.38 266 VAL A N 1
ATOM 2076 C CA . VAL A 1 266 ? 26.732 -19.344 -18.934 1.00 51.38 266 VAL A CA 1
ATOM 2077 C C . VAL A 1 266 ? 27.555 -20.593 -19.225 1.00 51.38 266 VAL A C 1
ATOM 2079 O O . VAL A 1 266 ? 28.634 -20.779 -18.651 1.00 51.38 266 VAL A O 1
ATOM 2082 N N . THR A 1 267 ? 27.031 -21.465 -20.080 1.00 66.50 267 THR A N 1
ATOM 2083 C CA . THR A 1 267 ? 27.718 -22.697 -20.467 1.00 66.50 267 THR A CA 1
ATOM 2084 C C . THR A 1 267 ? 28.987 -22.366 -21.251 1.00 66.50 267 THR A C 1
ATOM 2086 O O . THR A 1 267 ? 29.141 -21.285 -21.827 1.00 66.50 267 THR A O 1
ATOM 2089 N N . LEU A 1 268 ? 29.942 -23.297 -21.275 1.00 67.50 268 LEU A N 1
ATOM 2090 C CA . LEU A 1 268 ? 31.215 -23.078 -21.966 1.00 67.50 268 LEU A CA 1
ATOM 2091 C C . LEU A 1 268 ? 31.009 -22.856 -23.479 1.00 67.50 268 LEU A C 1
ATOM 2093 O O . LEU A 1 268 ? 31.744 -22.086 -24.094 1.00 67.50 268 LEU A O 1
ATOM 2097 N N . GLU A 1 269 ? 29.964 -23.465 -24.040 1.00 64.94 269 GLU A N 1
ATOM 2098 C CA . GLU A 1 269 ? 29.529 -23.313 -25.432 1.00 64.94 269 GLU A CA 1
ATOM 2099 C C . GLU A 1 269 ? 28.959 -21.915 -25.708 1.00 64.94 269 GLU A C 1
ATOM 2101 O O . GLU A 1 269 ? 29.321 -21.278 -26.697 1.00 64.94 269 GLU A O 1
ATOM 2106 N N . GLU A 1 270 ? 28.140 -21.375 -24.804 1.00 56.97 270 GLU A N 1
ATOM 2107 C CA . GLU A 1 270 ? 27.617 -20.008 -24.918 1.00 56.97 270 GLU A CA 1
ATOM 2108 C C . GLU A 1 270 ? 28.731 -18.965 -24.782 1.00 56.97 270 GLU A C 1
ATOM 2110 O O . GLU A 1 270 ? 28.771 -17.995 -25.540 1.00 56.97 270 GLU A O 1
ATOM 2115 N N . LEU A 1 271 ? 29.694 -19.190 -23.883 1.00 67.31 271 LEU A N 1
ATOM 2116 C CA . LEU A 1 271 ? 30.895 -18.357 -23.757 1.00 67.31 271 LEU A CA 1
ATOM 2117 C C . LEU A 1 271 ? 31.730 -18.359 -25.044 1.00 67.31 271 LEU A C 1
ATOM 2119 O O . LEU A 1 271 ? 32.220 -17.310 -25.468 1.00 67.31 271 LEU A O 1
ATOM 2123 N N . GLN A 1 272 ? 31.882 -19.522 -25.680 1.00 68.62 272 GLN A N 1
ATOM 2124 C CA . GLN A 1 272 ? 32.572 -19.648 -26.963 1.00 68.62 272 GLN A CA 1
ATOM 2125 C C . GLN A 1 272 ? 31.788 -18.991 -28.101 1.00 68.62 272 GLN A C 1
ATOM 2127 O O . GLN A 1 272 ? 32.397 -18.328 -28.940 1.00 68.62 272 GLN A O 1
ATOM 2132 N N . SER A 1 273 ? 30.460 -19.095 -28.107 1.00 67.81 273 SER A N 1
ATOM 2133 C CA . SER A 1 273 ? 29.597 -18.441 -29.094 1.00 67.81 273 SER A CA 1
ATOM 2134 C C . SER A 1 273 ? 29.664 -16.912 -28.976 1.00 67.81 273 SER A C 1
ATOM 2136 O O . SER A 1 273 ? 29.924 -16.225 -29.965 1.00 67.81 273 SER A O 1
ATOM 2138 N N . ILE A 1 274 ? 29.589 -16.370 -27.753 1.00 61.50 274 ILE A N 1
ATOM 2139 C CA . ILE A 1 274 ? 29.770 -14.934 -27.477 1.00 61.50 274 ILE A CA 1
ATOM 2140 C C . ILE A 1 274 ? 31.166 -14.479 -27.913 1.00 61.50 274 ILE A C 1
ATOM 2142 O O . ILE A 1 274 ? 31.302 -13.481 -28.620 1.00 61.50 274 ILE A O 1
ATOM 2146 N N . LYS A 1 275 ? 32.214 -15.231 -27.555 1.00 66.81 275 LYS A N 1
ATOM 2147 C CA . LYS A 1 275 ? 33.594 -14.928 -27.960 1.00 66.81 275 LYS A CA 1
ATOM 2148 C C . LYS A 1 275 ? 33.755 -14.939 -29.483 1.00 66.81 275 LYS A C 1
ATOM 2150 O O . LYS A 1 275 ? 34.418 -14.063 -30.030 1.00 66.81 275 LYS A O 1
ATOM 2155 N N . THR A 1 276 ? 33.125 -15.887 -30.168 1.00 65.44 276 THR A N 1
ATOM 2156 C CA . THR A 1 276 ? 33.164 -15.995 -31.632 1.00 65.44 276 THR A CA 1
ATOM 2157 C C . THR A 1 276 ? 32.430 -14.825 -32.285 1.00 65.44 276 THR A C 1
ATOM 2159 O O . THR A 1 276 ? 32.966 -14.215 -33.207 1.00 65.44 276 THR A O 1
ATOM 2162 N N . ALA A 1 277 ? 31.267 -14.429 -31.761 1.00 61.88 277 ALA A N 1
ATOM 2163 C CA . ALA A 1 277 ? 30.529 -13.254 -32.224 1.00 61.88 277 ALA A CA 1
ATOM 2164 C C . ALA A 1 277 ? 31.305 -11.940 -32.001 1.00 61.88 277 ALA A C 1
ATOM 2166 O O . ALA A 1 277 ? 31.307 -11.069 -32.870 1.00 61.88 277 ALA A O 1
ATOM 2167 N N . MET A 1 278 ? 32.027 -11.813 -30.882 1.00 55.84 278 MET A N 1
ATOM 2168 C CA . MET A 1 278 ? 32.883 -10.655 -30.581 1.00 55.84 278 MET A CA 1
ATOM 2169 C C . MET A 1 278 ? 34.105 -10.534 -31.507 1.00 55.84 278 MET A C 1
ATOM 2171 O O . MET A 1 278 ? 34.605 -9.429 -31.732 1.00 55.84 278 MET A O 1
ATOM 2175 N N . VAL A 1 279 ? 34.612 -11.655 -32.029 1.00 61.78 279 VAL A N 1
ATOM 2176 C CA . VAL A 1 279 ? 35.804 -11.678 -32.893 1.00 61.78 279 VAL A CA 1
ATOM 2177 C C . VAL A 1 279 ? 35.427 -11.612 -34.377 1.00 61.78 279 VAL A C 1
ATOM 2179 O O . VAL A 1 279 ? 36.048 -10.841 -35.105 1.00 61.78 279 VAL A O 1
ATOM 2182 N N . ASN A 1 280 ? 34.386 -12.341 -34.798 1.00 52.97 280 ASN A N 1
ATOM 2183 C CA . ASN A 1 280 ? 34.043 -12.576 -36.209 1.00 52.97 280 ASN A CA 1
ATOM 2184 C C . ASN A 1 280 ? 32.756 -11.876 -36.688 1.00 52.97 280 ASN A C 1
ATOM 2186 O O . ASN A 1 280 ? 32.432 -11.947 -37.872 1.00 52.97 280 ASN A O 1
ATOM 2190 N N . GLY A 1 281 ? 31.986 -11.235 -35.799 1.00 56.00 281 GLY A N 1
ATOM 2191 C CA . GLY A 1 281 ? 30.773 -10.505 -36.183 1.00 56.00 281 GLY A CA 1
ATOM 2192 C C . GLY A 1 281 ? 31.070 -9.299 -37.084 1.00 56.00 281 GLY A C 1
ATOM 2193 O O . GLY A 1 281 ? 32.205 -8.837 -37.156 1.00 56.00 281 GLY A O 1
ATOM 2194 N N . ARG A 1 282 ? 30.036 -8.730 -37.725 1.00 43.91 282 ARG A N 1
ATOM 2195 C CA . ARG A 1 282 ? 30.108 -7.623 -38.717 1.00 43.91 282 ARG A CA 1
ATOM 2196 C C . ARG A 1 282 ? 30.652 -6.274 -38.180 1.00 43.91 282 ARG A C 1
ATOM 2198 O O . ARG A 1 282 ? 30.527 -5.249 -38.837 1.00 43.91 282 ARG A O 1
ATOM 2205 N N . GLY A 1 283 ? 31.255 -6.287 -36.994 1.00 49.66 283 GLY A N 1
ATOM 2206 C CA . GLY A 1 283 ? 32.020 -5.209 -36.372 1.00 49.66 283 GLY A CA 1
ATOM 2207 C C . GLY A 1 283 ? 32.980 -5.735 -35.297 1.00 49.66 283 GLY A C 1
ATOM 2208 O O . GLY A 1 283 ? 33.228 -5.025 -34.332 1.00 49.66 283 GLY A O 1
ATOM 2209 N N . GLY A 1 284 ? 33.442 -6.988 -35.395 1.00 52.31 284 GLY A N 1
ATOM 2210 C CA . GLY A 1 284 ? 34.288 -7.663 -34.404 1.00 52.31 284 GLY A CA 1
ATOM 2211 C C . GLY A 1 284 ? 35.750 -7.209 -34.423 1.00 52.31 284 GLY A C 1
ATOM 2212 O O . GLY A 1 284 ? 36.205 -6.557 -35.368 1.00 52.31 284 GLY A O 1
ATOM 2213 N N . ILE A 1 285 ? 36.502 -7.584 -33.381 1.00 52.72 285 ILE A N 1
ATOM 2214 C CA . ILE A 1 285 ? 37.901 -7.162 -33.144 1.00 52.72 285 ILE A CA 1
ATOM 2215 C C . ILE A 1 285 ? 38.830 -7.457 -34.334 1.00 52.72 285 ILE A C 1
ATOM 2217 O O . ILE A 1 285 ? 39.776 -6.706 -34.556 1.00 52.72 285 ILE A O 1
ATOM 2221 N N . ALA A 1 286 ? 38.559 -8.509 -35.113 1.00 50.22 286 ALA A N 1
ATOM 2222 C CA . ALA A 1 286 ? 39.351 -8.845 -36.296 1.00 50.22 286 ALA A CA 1
ATOM 2223 C C . ALA A 1 286 ? 39.148 -7.869 -37.472 1.00 50.22 286 ALA A C 1
ATOM 2225 O O . ALA A 1 286 ? 39.982 -7.814 -38.369 1.00 50.22 286 ALA A O 1
ATOM 2226 N N . THR A 1 287 ? 38.055 -7.099 -37.474 1.00 48.25 287 THR A N 1
ATOM 2227 C CA . THR A 1 287 ? 37.671 -6.231 -38.601 1.00 48.25 287 THR A CA 1
ATOM 2228 C C . THR A 1 287 ? 37.801 -4.733 -38.323 1.00 48.25 287 THR A C 1
ATOM 2230 O O . THR A 1 287 ? 37.998 -3.983 -39.270 1.00 48.25 287 THR A O 1
ATOM 2233 N N . HIS A 1 288 ? 37.772 -4.272 -37.063 1.00 43.38 288 HIS A N 1
ATOM 2234 C CA . HIS A 1 288 ? 37.974 -2.853 -36.734 1.00 43.38 288 HIS A CA 1
ATOM 2235 C C . HIS A 1 288 ? 38.671 -2.658 -35.377 1.00 43.38 288 HIS A C 1
ATOM 2237 O O . HIS A 1 288 ? 38.131 -2.976 -34.316 1.00 43.38 288 HIS A O 1
ATOM 2243 N N . SER A 1 289 ? 39.872 -2.070 -35.389 1.00 48.19 289 SER A N 1
ATOM 2244 C CA . SER A 1 289 ? 40.554 -1.606 -34.181 1.00 48.19 289 SER A CA 1
ATOM 2245 C C . SER A 1 289 ? 39.898 -0.323 -33.657 1.00 48.19 289 SER A C 1
ATOM 2247 O O . SER A 1 289 ? 40.080 0.752 -34.223 1.00 48.19 289 SER A O 1
ATOM 2249 N N . GLY A 1 290 ? 39.179 -0.428 -32.537 1.00 44.19 290 GLY A N 1
ATOM 2250 C CA . GLY A 1 290 ? 39.000 0.697 -31.614 1.00 44.19 290 GLY A CA 1
ATOM 2251 C C . GLY A 1 290 ? 37.696 1.491 -31.694 1.00 44.19 290 GLY A C 1
ATOM 2252 O O . GLY A 1 290 ? 37.743 2.701 -31.498 1.00 44.19 290 GLY A O 1
ATOM 2253 N N . HIS A 1 291 ? 36.536 0.868 -31.924 1.00 40.69 291 HIS A N 1
ATOM 2254 C CA . HIS A 1 291 ? 35.248 1.535 -31.684 1.00 40.69 291 HIS A CA 1
ATOM 2255 C C . HIS A 1 291 ? 34.447 0.845 -30.580 1.00 40.69 291 HIS A C 1
ATOM 2257 O O . HIS A 1 291 ? 34.382 -0.377 -30.477 1.00 40.69 291 HIS A O 1
ATOM 2263 N N . TRP A 1 292 ? 33.927 1.680 -29.689 1.00 45.16 292 TRP A N 1
ATOM 2264 C CA . TRP A 1 292 ? 33.259 1.326 -28.451 1.00 45.16 292 TRP A CA 1
ATOM 2265 C C . TRP A 1 292 ? 31.881 0.746 -28.789 1.00 45.16 292 TRP A C 1
ATOM 2267 O O . TRP A 1 292 ? 31.150 1.335 -29.583 1.00 45.16 292 TRP A O 1
ATOM 2277 N N . TYR A 1 293 ? 31.515 -0.402 -28.214 1.00 48.84 293 TYR A N 1
ATOM 2278 C CA . TYR A 1 293 ? 30.185 -0.977 -28.421 1.00 48.84 293 TYR A CA 1
ATOM 2279 C C . TYR A 1 293 ? 29.194 -0.366 -27.429 1.00 48.84 293 TYR A C 1
ATOM 2281 O O . TYR A 1 293 ? 29.404 -0.441 -26.216 1.00 48.84 293 TYR A O 1
ATOM 2289 N N . ASN A 1 294 ? 28.092 0.168 -27.951 1.00 41.38 294 ASN A N 1
ATOM 2290 C CA . ASN A 1 294 ? 26.878 0.400 -27.178 1.00 41.38 294 ASN A CA 1
ATOM 2291 C C . ASN A 1 294 ? 25.926 -0.779 -27.414 1.00 41.38 294 ASN A C 1
ATOM 2293 O O . ASN A 1 294 ? 25.693 -1.176 -28.556 1.00 41.38 294 ASN A O 1
ATOM 2297 N N . CYS A 1 295 ? 25.375 -1.344 -26.339 1.00 43.00 295 CYS A N 1
ATOM 2298 C CA . CYS A 1 295 ? 24.261 -2.297 -26.425 1.00 43.00 295 CYS A CA 1
ATOM 2299 C C . CYS A 1 295 ? 23.028 -1.635 -27.089 1.00 43.00 295 CYS A C 1
ATOM 2301 O O . CYS A 1 295 ? 22.944 -0.410 -27.133 1.00 43.00 295 CYS A O 1
ATOM 2303 N N . VAL A 1 296 ? 22.034 -2.419 -27.535 1.00 39.72 296 VAL A N 1
ATOM 2304 C CA . VAL A 1 296 ? 20.727 -1.925 -28.040 1.00 39.72 296 VAL A CA 1
ATOM 2305 C C . VAL A 1 296 ? 20.041 -0.977 -27.033 1.00 39.72 296 VAL A C 1
ATOM 2307 O O . VAL A 1 296 ? 19.300 -0.086 -27.431 1.00 39.72 296 VAL A O 1
ATOM 2310 N N . ASN A 1 297 ? 20.387 -1.090 -25.742 1.00 44.75 297 ASN A N 1
ATOM 2311 C CA . ASN A 1 297 ? 19.951 -0.204 -24.653 1.00 44.75 297 ASN A CA 1
ATOM 2312 C C . ASN A 1 297 ? 20.961 0.918 -24.295 1.00 44.75 297 ASN A C 1
ATOM 2314 O O . ASN A 1 297 ? 20.905 1.485 -23.207 1.00 44.75 297 ASN A O 1
ATOM 2318 N N . GLY A 1 298 ? 21.936 1.228 -25.155 1.00 38.19 298 GLY A N 1
ATOM 2319 C CA . GLY A 1 298 ? 22.810 2.406 -25.036 1.00 38.19 298 GLY A CA 1
ATOM 2320 C C . GLY A 1 298 ? 23.902 2.367 -23.956 1.00 38.19 298 GLY A C 1
ATOM 2321 O O . GLY A 1 298 ? 24.476 3.406 -23.650 1.00 38.19 298 GLY A O 1
ATOM 2322 N N . HIS A 1 299 ? 24.201 1.211 -23.356 1.00 39.53 299 HIS A N 1
ATOM 2323 C CA . HIS A 1 299 ? 25.222 1.114 -22.302 1.00 39.53 299 HIS A CA 1
ATOM 2324 C C . HIS A 1 299 ? 26.621 0.874 -22.897 1.00 39.53 299 HIS A C 1
ATOM 2326 O O . HIS A 1 299 ? 26.765 -0.072 -23.682 1.00 39.53 299 HIS A O 1
ATOM 2332 N N . PRO A 1 300 ? 27.647 1.651 -22.499 1.00 40.16 300 PRO A N 1
ATOM 2333 C CA . PRO A 1 300 ? 29.029 1.378 -22.874 1.00 40.16 300 PRO A CA 1
ATOM 2334 C C . PRO A 1 300 ? 29.579 0.211 -22.040 1.00 40.16 300 PRO A C 1
ATOM 2336 O O . PRO A 1 300 ? 29.613 0.270 -20.811 1.00 40.16 300 PRO A O 1
ATOM 2339 N N . VAL A 1 301 ? 30.023 -0.860 -22.702 1.00 45.66 301 VAL A N 1
ATOM 2340 C CA . VAL A 1 301 ? 30.649 -2.018 -22.039 1.00 45.66 301 VAL A CA 1
ATOM 2341 C C . VAL A 1 301 ? 32.168 -1.826 -22.042 1.00 45.66 301 VAL A C 1
ATOM 2343 O O . VAL A 1 301 ? 32.808 -1.940 -23.088 1.00 45.66 301 VAL A O 1
ATOM 2346 N N . SER A 1 302 ? 32.765 -1.507 -20.890 1.00 33.88 302 SER A N 1
ATOM 2347 C CA . SER A 1 302 ? 34.223 -1.384 -20.760 1.00 33.88 302 SER A CA 1
ATOM 2348 C C . SER A 1 302 ? 34.893 -2.747 -20.532 1.00 33.88 302 SER A C 1
ATOM 2350 O O . SER A 1 302 ? 34.387 -3.627 -19.836 1.00 33.88 302 SER A O 1
ATOM 2352 N N . LYS A 1 303 ? 36.054 -2.932 -21.170 1.00 36.75 303 LYS A N 1
ATOM 2353 C CA . LYS A 1 303 ? 36.899 -4.129 -21.085 1.00 36.75 303 LYS A CA 1
ATOM 2354 C C . LYS A 1 303 ? 37.600 -4.204 -19.723 1.00 36.75 303 LYS A C 1
ATOM 2356 O O . LYS A 1 303 ? 38.406 -3.334 -19.427 1.00 36.75 303 LYS A O 1
ATOM 2361 N N . PHE A 1 304 ? 37.325 -5.245 -18.940 1.00 26.72 304 PHE A N 1
ATOM 2362 C CA . PHE A 1 304 ? 38.239 -6.344 -18.558 1.00 26.72 304 PHE A CA 1
ATOM 2363 C C . PHE A 1 304 ? 37.530 -7.225 -17.503 1.00 26.72 304 PHE A C 1
ATOM 2365 O O . PHE A 1 304 ? 36.897 -6.686 -16.596 1.00 26.72 304 PHE A O 1
ATOM 2372 N N . PRO A 1 305 ? 37.578 -8.567 -17.611 1.00 35.25 305 PRO A N 1
ATOM 2373 C CA . PRO A 1 305 ? 36.746 -9.443 -16.802 1.00 35.25 305 PRO A CA 1
ATOM 2374 C C . PRO A 1 305 ? 37.421 -9.757 -15.464 1.00 35.25 305 PRO A C 1
ATOM 2376 O O . PRO A 1 305 ? 38.463 -10.406 -15.416 1.00 35.25 305 PRO A O 1
ATOM 2379 N N . ILE A 1 306 ? 36.767 -9.382 -14.370 1.00 29.19 306 ILE A N 1
ATOM 2380 C CA . ILE A 1 306 ? 36.675 -10.280 -13.217 1.00 29.19 306 ILE A CA 1
ATOM 2381 C C . ILE A 1 306 ? 35.397 -11.098 -13.470 1.00 29.19 306 ILE A C 1
ATOM 2383 O O . ILE A 1 306 ? 34.394 -10.528 -13.910 1.00 29.19 306 ILE A O 1
ATOM 2387 N N . PRO A 1 307 ? 35.453 -12.435 -13.356 1.00 39.00 307 PRO A N 1
ATOM 2388 C CA . PRO A 1 307 ? 34.441 -13.321 -13.908 1.00 39.00 307 PRO A CA 1
ATOM 2389 C C . PRO A 1 307 ? 33.129 -13.165 -13.154 1.00 39.00 307 PRO A C 1
ATOM 2391 O O . PRO A 1 307 ? 33.129 -12.791 -11.984 1.00 39.00 307 PRO A O 1
ATOM 2394 N N . ARG A 1 308 ? 32.051 -13.611 -13.809 1.00 40.38 308 ARG A N 1
ATOM 2395 C CA . ARG A 1 308 ? 30.664 -13.602 -13.331 1.00 40.38 308 ARG A CA 1
ATOM 2396 C C . ARG A 1 308 ? 30.073 -12.217 -13.582 1.00 40.38 308 ARG A C 1
ATOM 2398 O O . ARG A 1 308 ? 30.163 -11.327 -12.755 1.00 40.38 308 ARG A O 1
ATOM 2405 N N . ILE A 1 309 ? 29.474 -11.967 -14.745 1.00 36.28 309 ILE A N 1
ATOM 2406 C CA . ILE A 1 309 ? 28.105 -12.406 -15.037 1.00 36.28 309 ILE A CA 1
ATOM 2407 C C . ILE A 1 309 ? 27.575 -11.529 -16.203 1.00 36.28 309 ILE A C 1
ATOM 2409 O O . ILE A 1 309 ? 27.917 -10.348 -16.247 1.00 36.28 309 ILE A O 1
ATOM 2413 N N . VAL A 1 310 ? 26.710 -12.039 -17.097 1.00 36.53 310 VAL A N 1
ATOM 2414 C CA . VAL A 1 310 ? 26.089 -11.243 -18.185 1.00 36.53 310 VAL A CA 1
ATOM 2415 C C . VAL A 1 310 ? 24.550 -11.389 -18.183 1.00 36.53 310 VAL A C 1
ATOM 2417 O O . VAL A 1 310 ? 24.072 -12.511 -18.024 1.00 36.53 310 VAL A O 1
ATOM 2420 N N . PRO A 1 311 ? 23.752 -10.309 -18.353 1.00 31.17 311 PRO A N 1
ATOM 2421 C CA . PRO A 1 311 ? 22.283 -10.376 -18.400 1.00 31.17 311 PRO A CA 1
ATOM 2422 C C . PRO A 1 311 ? 21.717 -11.004 -19.691 1.00 31.17 311 PRO A C 1
ATOM 2424 O O . PRO A 1 311 ? 22.198 -10.745 -20.793 1.00 31.17 311 PRO A O 1
ATOM 2427 N N . SER A 1 312 ? 20.618 -11.749 -19.556 1.00 32.88 312 SER A N 1
ATOM 2428 C CA . SER A 1 312 ? 19.993 -12.640 -20.553 1.00 32.88 312 SER A CA 1
ATOM 2429 C C . SER A 1 312 ? 19.300 -11.994 -21.770 1.00 32.88 312 SER A C 1
ATOM 2431 O O . SER A 1 312 ? 18.787 -12.712 -22.626 1.00 32.88 312 SER A O 1
ATOM 2433 N N . TYR A 1 313 ? 19.300 -10.666 -21.915 1.00 37.00 313 TYR A N 1
ATOM 2434 C CA . TYR A 1 313 ? 18.645 -9.988 -23.052 1.00 37.00 313 TYR A CA 1
ATOM 2435 C C . TYR A 1 313 ? 19.543 -9.805 -24.288 1.00 37.00 313 TYR A C 1
ATOM 2437 O O . TYR A 1 313 ? 19.095 -9.275 -25.300 1.00 37.00 313 TYR A O 1
ATOM 2445 N N . LEU A 1 314 ? 20.790 -10.281 -24.248 1.00 33.56 314 LEU A N 1
ATOM 2446 C CA . LEU A 1 314 ? 21.721 -10.285 -25.384 1.00 33.56 314 LEU A CA 1
ATOM 2447 C C . LEU A 1 314 ? 21.683 -11.611 -26.174 1.00 33.56 314 LEU A C 1
ATOM 2449 O O . LEU A 1 314 ? 22.722 -12.129 -26.576 1.00 33.56 314 LEU A O 1
ATOM 2453 N N . ARG A 1 315 ? 20.490 -12.175 -26.418 1.00 28.98 315 ARG A N 1
ATOM 2454 C CA . ARG A 1 315 ? 20.329 -13.245 -27.419 1.00 28.98 315 ARG A CA 1
ATOM 2455 C C . ARG A 1 315 ? 20.349 -12.627 -28.816 1.00 28.98 315 ARG A C 1
ATOM 2457 O O . ARG A 1 315 ? 19.384 -11.984 -29.219 1.00 28.98 315 ARG A O 1
ATOM 2464 N N . ALA A 1 316 ? 21.426 -12.852 -29.561 1.00 30.48 316 ALA A N 1
ATOM 2465 C CA . ALA A 1 316 ? 21.376 -12.757 -31.014 1.00 30.48 316 ALA A CA 1
ATOM 2466 C C . ALA A 1 316 ? 20.564 -13.951 -31.549 1.00 30.48 316 ALA A C 1
ATOM 2468 O O . ALA A 1 316 ? 20.808 -15.088 -31.143 1.00 30.48 316 ALA A O 1
ATOM 2469 N N . LYS A 1 317 ? 19.574 -13.677 -32.406 1.00 31.89 317 LYS A N 1
ATOM 2470 C CA . LYS A 1 317 ? 19.115 -14.655 -33.400 1.00 31.89 317 LYS A CA 1
ATOM 2471 C C . LYS A 1 317 ? 20.168 -14.775 -34.493 1.00 31.89 317 LYS A C 1
ATOM 2473 O O . LYS A 1 317 ? 20.786 -13.729 -34.797 1.00 31.89 317 LYS A O 1
#

Foldseek 3Di:
DDPVVVVVLVVLVVVLVVLVVLLVVLLVCLPDPVNQDDQPDDLVVLCVSLVSLVVSLVVLLVSLVVLVVCVDPVNVVVVLVVVVVPDPPDDDDDPVSVVVSVCPPPDLSSVCSSLSSLLSSLSSVLSSLVSQVVSVVVNPDLDPRCCSNVVCVLVVLLVSLVSLVVSLVVCVVSVVLVSNLSSLLSSLSSLVSNVVVCVSCVPVVVVVVVPPDDDRCDDNVSSLVVSLVSLVVSLVSCVVVVPCPPSNVSSVVSNVVSVDPPFDPQDPVNVVVVVCCQQPPPDHPVPDPDDFDADVSGDTDDDDDPDDGDDDPPDDD

Organism: Penicillium canescens (NCBI:txid5083)

Secondary structure (DSSP, 8-state):
--HHHHHHHHHHHHHHHHHHHHHHHHHHHHHSGGG---TT--HHHHHHHHHHHHHHHHHHHHHHHHHHHHT-HHHHHHHHHHHHHHS---S---HHHHHHHT-----THHHHHHHHHHHHHHHHHHHHHHHHHHHHHHT-S-----TTT-SSHHHHHHHHHHHHHHHHHHHHHTT-HHHHHHHHHHHHHHHHHHHHHHHH-GGGHHHHTT-TTSS----HHHHHHHHHHHHHHHHHHHHHH-S-HHHHHHHHHHHHHHS--------HHHHHHHHHHHHHSTT-TTT-SS-PPBPTT--B--S-PPS----TT----

Radius of gyration: 26.65 Å; chains: 1; bounding box: 71×42×83 Å

pLDDT: mean 70.74, std 19.61, range [26.72, 95.44]

Sequence (317 aa):
MDETCKRFLIKGRTDLEGLESRLNDIEDKLNSKQALVAVGDTELQLKARYAACARLATEALAFSKAMEAENQPMKRLMDAIAIYQKSPRGEVASLSARMEAMNIATRESDNQITLGARLIYIKSKEVMFSDAFRVIDSSGKTATLPRLSFAKPSSTLIQVLKDCRDLITQANEGNFSRIVITATISFAKIAQLDAWYHRSHPGETTTDLHLKGKSGLEKLEDRFQTTRDLLAAALKLCNELGNCPELQQKVQEMVRLYEGTRYETVTLEELQSIKTAMVNGRGGIATHSGHWYNCVNGHPVSKFPIPRIVPSYLRAK